Protein AF-0000000084525312 (afdb_homodimer)

Sequence (300 aa):
MSARSLADAAWRRVLDRWLADHADAAPRLILEMTEASAMLLPEITVRFMAEMQPKGVAFALDDFGAGAIALTHMKDFLFDLVKVDRRFGRTLDASADDQVVVAALLSIARQFEMFTVVQGIESVAAADAARDLAADCLQGFHVGVPRLSPMSARSLADAAWRRVLDRWLADHADAAPRLILEMTEASAMLLPEITVRFMAEMQPKGVAFALDDFGAGAIALTHMKDFLFDLVKVDRRFGRTLDASADDQVVVAALLSIARQFEMFTVVQGIESVAAADAARDLAADCLQGFHVGVPRLSP

Organism: NCBI:txid1123501

Secondary structure (DSSP, 8-state):
--HHHHHHHHHHHHHHHHHHH-TTTGGGEEEEEEHHHHHHSHHHHHHHHHHHGGGT-EEEEEEETSS---HHHHTT---SEEEE-HHHHHTTTT-HHHHHHHHHHHHHHHHTT-EEEEEEE-SHHHHHHHHHTT-SEEEEE-TTS-----/--HHHHHHHHHHHHHHHHHHH-TTTGGGEEEEEEHHHHHHSHHHHHHHHHHHGGGT-EEEEEEETSS---HHHHTT---SEEEE-HHHHHTTTT-HHHHHHHHHHHHHHHHTT-EEEEEEE-SHHHHHHHHHTT-SEEEEE-TTS-----

Foldseek 3Di:
DDPVLVVLVVVLVVVVVVLVVPLPVQQVAEAEDELVRCPVCVVSQLVSCVVRVVSNHAYEYECQLVDCNDLVSVLSHDHQAYEHHLVLLQCVQPDPVSLVSLLVSVVSCVVSPHQYEYENHADPSSVVSCVVSPHNYYYHDPPPPPPPPD/DDPVLVVLVVVLVVVVVVCVVPLPVQQVAEAEDELVRCPVCVVSQLVSCVVRVVSNHAYEYECQLVDDDDLVSVLSHDHQAYEHHLVLLQCVQPDPVSLVSLLVSVVSCVVSPHQYEYENHADPSSVVSCVVSPHNYYYHDPPPPPPPPD

InterPro domains:
  IPR001633 EAL domain [PF00563] (2-144)
  IPR001633 EAL domain [PS50883] (1-150)
  IPR001633 EAL domain [SM00052] (3-149)
  IPR001633 EAL domain [cd01948] (1-146)
  IPR035919 EAL domain superfamily [G3DSA:3.20.20.450] (1-149)
  IPR035919 EAL domain superfamily [SSF141868] (2-146)

pLDDT: mean 86.98, std 14.76, range [29.33, 98.06]

Solvent-accessible surface area (backbone atoms only — not comparable to full-atom values): 15457 Å² total; per-residue (Å²): 128,53,73,54,53,51,51,36,50,54,49,49,51,54,47,51,53,51,41,70,74,31,78,76,48,23,72,25,32,34,35,36,36,38,49,67,59,46,58,71,47,45,70,58,48,31,51,49,41,66,63,40,38,83,64,38,34,40,29,33,33,35,44,40,79,73,58,83,73,49,70,81,54,53,73,63,43,73,47,48,26,38,29,34,29,38,77,41,26,61,35,32,61,77,29,69,65,37,41,52,52,51,44,51,52,50,51,54,36,48,77,66,66,24,47,38,33,40,24,36,26,70,44,64,59,20,46,49,48,43,50,74,63,62,47,59,26,40,33,22,48,67,56,65,55,67,73,78,64,129,128,53,73,54,52,52,51,35,51,52,48,50,51,54,47,51,52,52,42,70,76,30,77,77,47,21,71,25,31,35,36,34,36,39,46,67,57,46,59,70,46,44,70,59,48,31,52,49,40,65,64,40,38,84,64,39,34,39,28,33,32,35,44,40,79,73,58,83,73,50,70,82,55,52,72,63,45,72,49,48,26,38,29,34,29,39,78,42,25,61,36,30,61,76,29,71,66,36,41,53,51,50,44,51,53,48,50,54,35,49,76,66,66,24,48,38,31,39,26,35,25,72,44,67,60,20,45,50,47,43,49,74,62,61,45,61,27,39,32,22,50,67,56,62,58,67,73,77,63,130

Nearest PDB structures (foldseek):
  5m1t-assembly1_A  TM=8.262E-01  e=7.958E-10  Pseudomonas aeruginosa PAO1
  5xgb-assembly1_A-2  TM=8.722E-01  e=5.006E-09  Pseudomonas aeruginosa PAO1
  5m3c-assembly1_B  TM=9.254E-01  e=3.348E-08  Pseudomonas aeruginosa
  5xge-assembly1_A  TM=8.331E-01  e=1.335E-08  Pseudomonas aeruginosa PAO1
  5xgd-assembly1_A  TM=8.398E-01  e=1.814E-08  Pseudomonas aeruginosa PAO1

Structure (mmCIF, N/CA/C/O backbone):
data_AF-0000000084525312-model_v1
#
loop_
_entity.id
_entity.type
_entity.pdbx_description
1 polymer 'EAL domain protein'
#
loop_
_atom_site.group_PDB
_atom_site.id
_atom_site.type_symbol
_atom_site.label_atom_id
_atom_site.label_alt_id
_atom_site.label_comp_id
_atom_site.label_asym_id
_atom_site.label_entity_id
_atom_site.label_seq_id
_atom_site.pdbx_PDB_ins_code
_atom_site.Cartn_x
_atom_site.Cartn_y
_atom_site.Cartn_z
_atom_site.occupancy
_atom_site.B_iso_or_equiv
_atom_site.auth_seq_id
_atom_site.auth_comp_id
_atom_site.auth_asym_id
_atom_site.auth_atom_id
_atom_site.pdbx_PDB_model_num
ATOM 1 N N . MET A 1 1 ? -1.799 -25.953 -24.578 1 48.06 1 MET A N 1
ATOM 2 C CA . MET A 1 1 ? -1.401 -25.047 -23.5 1 48.06 1 MET A CA 1
ATOM 3 C C . MET A 1 1 ? -1.028 -23.672 -24.062 1 48.06 1 MET A C 1
ATOM 5 O O . MET A 1 1 ? -0.242 -23.578 -25 1 48.06 1 MET A O 1
ATOM 9 N N . SER A 1 2 ? -1.837 -22.719 -23.656 1 57.09 2 SER A N 1
ATOM 10 C CA . SER A 1 2 ? -1.636 -21.391 -24.234 1 57.09 2 SER A CA 1
ATOM 11 C C . SER A 1 2 ? -0.27 -20.828 -23.844 1 57.09 2 SER A C 1
ATOM 13 O O . SER A 1 2 ? 0.352 -21.281 -22.891 1 57.09 2 SER A O 1
ATOM 15 N N . ALA A 1 3 ? 0.292 -20.156 -24.766 1 59.69 3 ALA A N 1
ATOM 16 C CA . ALA A 1 3 ? 1.552 -19.469 -24.516 1 59.69 3 ALA A CA 1
ATOM 17 C C . ALA A 1 3 ? 1.551 -18.812 -23.125 1 59.69 3 ALA A C 1
ATOM 19 O O . ALA A 1 3 ? 2.574 -18.797 -22.438 1 59.69 3 ALA A O 1
ATOM 20 N N . ARG A 1 4 ? 0.456 -18.453 -22.672 1 65.25 4 ARG A N 1
ATOM 21 C CA . ARG A 1 4 ? 0.297 -17.828 -21.359 1 65.25 4 ARG A CA 1
ATOM 22 C C . ARG A 1 4 ? 0.429 -18.844 -20.25 1 65.25 4 ARG A C 1
ATOM 24 O O . ARG A 1 4 ? 1.055 -18.578 -19.219 1 65.25 4 ARG A O 1
ATOM 31 N N . SER A 1 5 ? -0.092 -19.969 -20.562 1 64.44 5 SER A N 1
ATOM 32 C CA . SER A 1 5 ? 0.003 -21.047 -19.578 1 64.44 5 SER A CA 1
ATOM 33 C C . SER A 1 5 ? 1.448 -21.5 -19.391 1 64.44 5 SER A C 1
ATOM 35 O O . SER A 1 5 ? 1.882 -21.75 -18.266 1 64.44 5 SER A O 1
ATOM 37 N N . LEU A 1 6 ? 2.092 -21.484 -20.484 1 64.5 6 LEU A N 1
ATOM 38 C CA . LEU A 1 6 ? 3.492 -21.891 -20.422 1 64.5 6 LEU A CA 1
ATOM 39 C C . LEU A 1 6 ? 4.328 -20.844 -19.688 1 64.5 6 LEU A C 1
ATOM 41 O O . LEU A 1 6 ? 5.203 -21.188 -18.891 1 64.5 6 LEU A O 1
ATOM 45 N N . ALA A 1 7 ? 4.047 -19.672 -20 1 66.44 7 ALA A N 1
ATOM 46 C CA . ALA A 1 7 ? 4.766 -18.578 -19.344 1 66.44 7 ALA A CA 1
ATOM 47 C C . ALA A 1 7 ? 4.492 -18.562 -17.844 1 66.44 7 ALA A C 1
ATOM 49 O O . ALA A 1 7 ? 5.406 -18.344 -17.047 1 66.44 7 ALA A O 1
ATOM 50 N N . ASP A 1 8 ? 3.414 -18.938 -17.625 1 72.94 8 ASP A N 1
ATOM 51 C CA . ASP A 1 8 ? 3.023 -19 -16.219 1 72.94 8 ASP A CA 1
ATOM 52 C C . ASP A 1 8 ? 3.756 -20.125 -15.5 1 72.94 8 ASP A C 1
ATOM 54 O O . ASP A 1 8 ? 4.27 -19.938 -14.398 1 72.94 8 ASP A O 1
ATOM 58 N N . ALA A 1 9 ? 3.795 -21.203 -16.219 1 78.19 9 ALA A N 1
ATOM 59 C CA . ALA A 1 9 ? 4.461 -22.344 -15.602 1 78.19 9 ALA A CA 1
ATOM 60 C C . ALA A 1 9 ? 5.945 -22.062 -15.375 1 78.19 9 ALA A C 1
ATOM 62 O O . ALA A 1 9 ? 6.496 -22.422 -14.328 1 78.19 9 ALA A O 1
ATOM 63 N N . ALA A 1 10 ? 6.508 -21.5 -16.312 1 79.94 10 ALA A N 1
ATOM 64 C CA . ALA A 1 10 ? 7.926 -21.172 -16.188 1 79.94 10 ALA A CA 1
ATOM 65 C C . ALA A 1 10 ? 8.164 -20.156 -15.055 1 79.94 10 ALA A C 1
ATOM 67 O O . ALA A 1 10 ? 9.094 -20.328 -14.258 1 79.94 10 ALA A O 1
ATOM 68 N N . TRP A 1 11 ? 7.305 -19.266 -14.945 1 79 11 TRP A N 1
ATOM 69 C CA . TRP A 1 11 ? 7.406 -18.25 -13.906 1 79 11 TRP A CA 1
ATOM 70 C C . TRP A 1 11 ? 7.227 -18.875 -12.523 1 79 11 TRP A C 1
ATOM 72 O O . TRP A 1 11 ? 7.988 -18.578 -11.602 1 79 11 TRP A O 1
ATOM 82 N N . ARG A 1 12 ? 6.359 -19.703 -12.469 1 85.56 12 ARG A N 1
ATOM 83 C CA . ARG A 1 12 ? 6.074 -20.359 -11.188 1 85.56 12 ARG A CA 1
ATOM 84 C C . ARG A 1 12 ? 7.262 -21.188 -10.719 1 85.56 12 ARG A C 1
ATOM 86 O O . ARG A 1 12 ? 7.609 -21.172 -9.539 1 85.56 12 ARG A O 1
ATOM 93 N N . ARG A 1 13 ? 7.855 -21.781 -11.664 1 87.69 13 ARG A N 1
ATOM 94 C CA . ARG A 1 13 ? 9 -22.625 -11.328 1 87.69 13 ARG A CA 1
ATOM 95 C C . ARG A 1 13 ? 10.172 -21.766 -10.844 1 87.69 13 ARG A C 1
ATOM 97 O O . ARG A 1 13 ? 10.812 -22.094 -9.844 1 87.69 13 ARG A O 1
ATOM 104 N N . VAL A 1 14 ? 10.375 -20.797 -11.539 1 88.12 14 VAL A N 1
ATOM 105 C CA . VAL A 1 14 ? 11.484 -19.922 -11.195 1 88.12 14 VAL A CA 1
ATOM 106 C C . VAL A 1 14 ? 11.242 -19.281 -9.828 1 88.12 14 VAL A C 1
ATOM 108 O O . VAL A 1 14 ? 12.141 -19.234 -8.984 1 88.12 14 VAL A O 1
ATOM 111 N N . LEU A 1 15 ? 10.062 -18.844 -9.594 1 90.44 15 LEU A N 1
ATOM 112 C CA . LEU A 1 15 ? 9.711 -18.219 -8.32 1 90.44 15 LEU A CA 1
ATOM 113 C C . LEU A 1 15 ? 9.797 -19.234 -7.184 1 90.44 15 LEU A C 1
ATOM 115 O O . LEU A 1 15 ? 10.352 -18.922 -6.121 1 90.44 15 LEU A O 1
ATOM 119 N N . ASP A 1 16 ? 9.328 -20.359 -7.457 1 91.31 16 ASP A N 1
ATOM 120 C CA . ASP A 1 16 ? 9.344 -21.422 -6.453 1 91.31 16 ASP A CA 1
ATOM 121 C C . ASP A 1 16 ? 10.773 -21.719 -5.996 1 91.31 16 ASP A C 1
ATOM 123 O O . ASP A 1 16 ? 11.039 -21.812 -4.797 1 91.31 16 ASP A O 1
ATOM 127 N N . ARG A 1 17 ? 11.633 -21.812 -6.91 1 92.81 17 ARG A N 1
ATOM 128 C CA . ARG A 1 17 ? 13.031 -22.109 -6.594 1 92.81 17 ARG A CA 1
ATOM 129 C C . ARG A 1 17 ? 13.656 -20.953 -5.809 1 92.81 17 ARG A C 1
ATOM 131 O O . ARG A 1 17 ? 14.383 -21.188 -4.84 1 92.81 17 ARG A O 1
ATOM 138 N N . TRP A 1 18 ? 13.352 -19.797 -6.254 1 93 18 TRP A N 1
ATOM 139 C CA . TRP A 1 18 ? 13.906 -18.625 -5.582 1 93 18 TRP A CA 1
ATOM 140 C C . TRP A 1 18 ? 13.422 -18.562 -4.133 1 93 18 TRP A C 1
ATOM 142 O O . TRP A 1 18 ? 14.219 -18.297 -3.225 1 93 18 TRP A O 1
ATOM 152 N N . LEU A 1 19 ? 12.219 -18.844 -3.887 1 94.44 19 LEU A N 1
ATOM 153 C CA . LEU A 1 19 ? 11.656 -18.828 -2.541 1 94.44 19 LEU A CA 1
ATOM 154 C C . LEU A 1 19 ? 12.258 -19.922 -1.678 1 94.44 19 LEU A C 1
ATOM 156 O O . LEU A 1 19 ? 12.469 -19.734 -0.477 1 94.44 19 LEU A O 1
ATOM 160 N N . ALA A 1 20 ? 12.562 -21 -2.283 1 94 20 ALA A N 1
ATOM 161 C CA . ALA A 1 20 ? 13.18 -22.109 -1.564 1 94 20 ALA A CA 1
ATOM 162 C C . ALA A 1 20 ? 14.602 -21.766 -1.139 1 94 20 ALA A C 1
ATOM 164 O O . ALA A 1 20 ? 15.047 -22.156 -0.06 1 94 20 ALA A O 1
ATOM 165 N N . ASP A 1 21 ? 15.211 -21 -1.967 1 94.06 21 ASP A N 1
ATOM 166 C CA . ASP A 1 21 ? 16.609 -20.656 -1.729 1 94.06 21 ASP A CA 1
ATOM 167 C C . ASP A 1 21 ? 16.734 -19.484 -0.756 1 94.06 21 ASP A C 1
ATOM 169 O O . ASP A 1 21 ? 17.797 -19.234 -0.203 1 94.06 21 ASP A O 1
ATOM 173 N N . HIS A 1 22 ? 15.648 -18.734 -0.597 1 93.44 22 HIS A N 1
ATOM 174 C CA . HIS A 1 22 ? 15.648 -17.547 0.251 1 93.44 22 HIS A CA 1
ATOM 175 C C . HIS A 1 22 ? 14.438 -17.531 1.177 1 93.44 22 HIS A C 1
ATOM 177 O O . HIS A 1 22 ? 13.422 -16.922 0.86 1 93.44 22 HIS A O 1
ATOM 183 N N . ALA A 1 23 ? 14.602 -18 2.312 1 87.69 23 ALA A N 1
ATOM 184 C CA . ALA A 1 23 ? 13.492 -18.203 3.242 1 87.69 23 ALA A CA 1
ATOM 185 C C . ALA A 1 23 ? 12.938 -16.859 3.723 1 87.69 23 ALA A C 1
ATOM 187 O O . ALA A 1 23 ? 11.781 -16.781 4.133 1 87.69 23 ALA A O 1
ATOM 188 N N . ASP A 1 24 ? 13.781 -15.875 3.645 1 92.62 24 ASP A N 1
ATOM 189 C CA . ASP A 1 24 ? 13.367 -14.57 4.145 1 92.62 24 ASP A CA 1
ATOM 190 C C . ASP A 1 24 ? 12.664 -13.766 3.057 1 92.62 24 ASP A C 1
ATOM 192 O O . ASP A 1 24 ? 12.172 -12.664 3.312 1 92.62 24 ASP A O 1
ATOM 196 N N . ALA A 1 25 ? 12.539 -14.312 1.888 1 92.88 25 ALA A N 1
ATOM 197 C CA . ALA A 1 25 ? 12.055 -13.555 0.735 1 92.88 25 ALA A CA 1
ATOM 198 C C . ALA A 1 25 ? 10.531 -13.523 0.696 1 92.88 25 ALA A C 1
ATOM 200 O O . ALA A 1 25 ? 9.938 -12.461 0.51 1 92.88 25 ALA A O 1
ATOM 201 N N . ALA A 1 26 ? 9.891 -14.648 0.998 1 93.94 26 ALA A N 1
ATOM 202 C CA . ALA A 1 26 ? 8.461 -14.812 0.756 1 93.94 26 ALA A CA 1
ATOM 203 C C . ALA A 1 26 ? 7.648 -13.859 1.629 1 93.94 26 ALA A C 1
ATOM 205 O O . ALA A 1 26 ? 6.781 -13.141 1.131 1 93.94 26 ALA A O 1
ATOM 206 N N . PRO A 1 27 ? 8.023 -13.695 2.867 1 94.81 27 PRO A N 1
ATOM 207 C CA . PRO A 1 27 ? 7.215 -12.812 3.713 1 94.81 27 PRO A CA 1
ATOM 208 C C . PRO A 1 27 ? 7.348 -11.344 3.33 1 94.81 27 PRO A C 1
ATOM 210 O O . PRO A 1 27 ? 6.559 -10.508 3.781 1 94.81 27 PRO A O 1
ATOM 213 N N . ARG A 1 28 ? 8.312 -11.016 2.477 1 95.81 28 ARG A N 1
ATOM 214 C CA . ARG A 1 28 ? 8.539 -9.633 2.07 1 95.81 28 ARG A CA 1
ATOM 215 C C . ARG A 1 28 ? 7.867 -9.336 0.736 1 95.81 28 ARG A C 1
ATOM 217 O O . ARG A 1 28 ? 7.801 -8.18 0.312 1 95.81 28 ARG A O 1
ATOM 224 N N . LEU A 1 29 ? 7.383 -10.367 0.104 1 95.88 29 LEU A N 1
ATOM 225 C CA . LEU A 1 29 ? 6.898 -10.227 -1.266 1 95.88 29 LEU A CA 1
ATOM 226 C C . LEU A 1 29 ? 5.379 -10.125 -1.297 1 95.88 29 LEU A C 1
ATOM 228 O O . LEU A 1 29 ? 4.68 -11.008 -0.797 1 95.88 29 LEU A O 1
ATOM 232 N N . ILE A 1 30 ? 4.918 -9.078 -1.84 1 96.5 30 ILE A N 1
ATOM 233 C CA . ILE A 1 30 ? 3.494 -8.898 -2.109 1 96.5 30 ILE A CA 1
ATOM 234 C C . ILE A 1 30 ? 3.264 -8.805 -3.617 1 96.5 30 ILE A C 1
ATOM 236 O O . ILE A 1 30 ? 3.865 -7.969 -4.293 1 96.5 30 ILE A O 1
ATOM 240 N N . LEU A 1 31 ? 2.406 -9.664 -4.117 1 94.94 31 LEU A N 1
ATOM 241 C CA . LEU A 1 31 ? 2.01 -9.617 -5.52 1 94.94 31 LEU A CA 1
ATOM 242 C C . LEU A 1 31 ? 0.613 -9.023 -5.672 1 94.94 31 LEU A C 1
ATOM 244 O O . LEU A 1 31 ? -0.336 -9.492 -5.039 1 94.94 31 LEU A O 1
ATOM 248 N N . GLU A 1 32 ? 0.555 -7.996 -6.469 1 93.88 32 GLU A N 1
ATOM 249 C CA . GLU A 1 32 ? -0.709 -7.297 -6.676 1 93.88 32 GLU A CA 1
ATOM 250 C C . GLU A 1 32 ? -1.319 -7.648 -8.031 1 93.88 32 GLU A C 1
ATOM 252 O O . GLU A 1 32 ? -0.597 -7.867 -9.008 1 93.88 32 GLU A O 1
ATOM 257 N N . MET A 1 33 ? -2.662 -7.637 -7.984 1 90.69 33 MET A N 1
ATOM 258 C CA . MET A 1 33 ? -3.428 -7.859 -9.211 1 90.69 33 MET A CA 1
ATOM 259 C C . MET A 1 33 ? -4.672 -6.98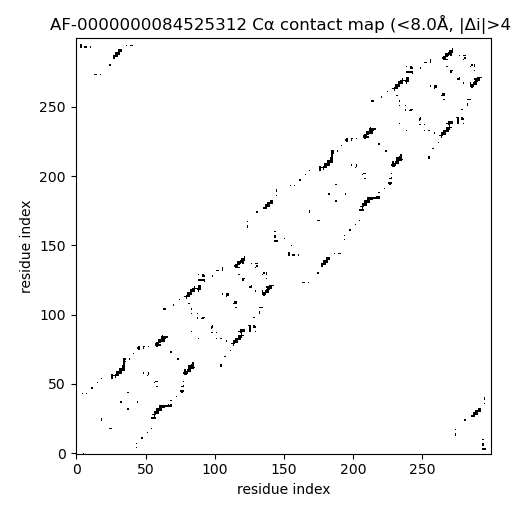 -9.242 1 90.69 33 MET A C 1
ATOM 261 O O . MET A 1 33 ? -5.262 -6.695 -8.195 1 90.69 33 MET A O 1
ATOM 265 N N . THR A 1 34 ? -4.992 -6.609 -10.469 1 88.5 34 THR A N 1
ATOM 266 C CA . THR A 1 34 ? -6.289 -5.957 -10.617 1 88.5 34 THR A CA 1
ATOM 267 C C . THR A 1 34 ? -7.391 -6.988 -10.844 1 88.5 34 THR A C 1
ATOM 269 O O . THR A 1 34 ? -7.109 -8.148 -11.133 1 88.5 34 THR A O 1
ATOM 272 N N . GLU A 1 35 ? -8.539 -6.5 -10.727 1 86.44 35 GLU A N 1
ATOM 273 C CA . GLU A 1 35 ? -9.664 -7.383 -11.016 1 86.44 35 GLU A CA 1
ATOM 274 C C . GLU A 1 35 ? -9.586 -7.918 -12.445 1 86.44 35 GLU A C 1
ATOM 276 O O . GLU A 1 35 ? -9.805 -9.109 -12.68 1 86.44 35 GLU A O 1
ATOM 281 N N . ALA A 1 36 ? -9.18 -7.074 -13.273 1 83.75 36 ALA A N 1
ATOM 282 C CA . ALA A 1 36 ? -9.109 -7.449 -14.68 1 83.75 36 ALA A CA 1
ATOM 283 C C . ALA A 1 36 ? -8.055 -8.531 -14.906 1 83.75 36 ALA A C 1
ATOM 285 O O . ALA A 1 36 ? -8.312 -9.516 -15.602 1 83.75 36 ALA A O 1
ATOM 286 N N . SER A 1 37 ? -6.949 -8.406 -14.312 1 84.81 37 SER A N 1
ATOM 287 C CA . SER A 1 37 ? -5.871 -9.367 -14.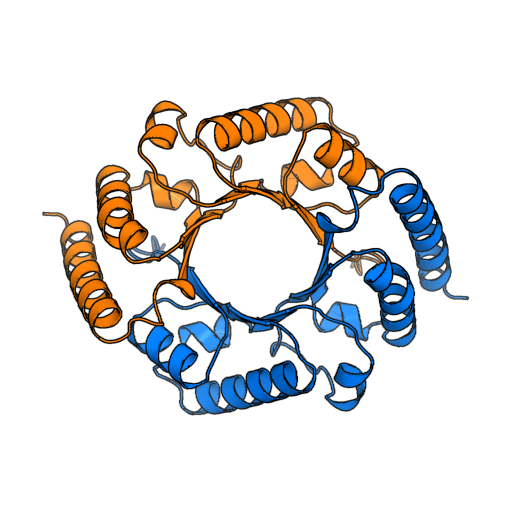516 1 84.81 37 SER A CA 1
ATOM 288 C C . SER A 1 37 ? -6.176 -10.695 -13.836 1 84.81 37 SER A C 1
ATOM 290 O O . SER A 1 37 ? -5.867 -11.766 -14.367 1 84.81 37 SER A O 1
ATOM 292 N N . ALA A 1 38 ? -6.785 -10.609 -12.68 1 85.88 38 ALA A N 1
ATOM 293 C CA . ALA A 1 38 ? -7.133 -11.828 -11.945 1 85.88 38 ALA A CA 1
ATOM 294 C C . ALA A 1 38 ? -8.156 -12.656 -12.719 1 85.88 38 ALA A C 1
ATOM 296 O O . ALA A 1 38 ? -8.125 -13.891 -12.672 1 85.88 38 ALA A O 1
ATOM 297 N N . MET A 1 39 ? -8.93 -11.969 -13.477 1 84.38 39 MET A N 1
ATOM 298 C CA . MET A 1 39 ? -10.055 -12.625 -14.133 1 84.38 39 MET A CA 1
ATOM 299 C C . MET A 1 39 ? -9.664 -13.102 -15.523 1 84.38 39 MET A C 1
ATOM 301 O O . MET A 1 39 ? -10.398 -13.859 -16.156 1 84.38 39 MET A O 1
ATOM 305 N N . LEU A 1 40 ? -8.57 -12.695 -16.031 1 81.38 40 LEU A N 1
ATOM 306 C CA . LEU A 1 40 ? -8.141 -13.117 -17.359 1 81.38 40 LEU A CA 1
ATOM 307 C C . LEU A 1 40 ? -7.957 -14.625 -17.422 1 81.38 40 LEU A C 1
ATOM 309 O O . LEU A 1 40 ? -8.43 -15.273 -18.359 1 81.38 40 LEU A O 1
ATOM 313 N N . LEU A 1 41 ? -7.301 -15.172 -16.469 1 80.94 41 LEU A N 1
ATOM 314 C CA . LEU A 1 41 ? -7.121 -16.609 -16.328 1 80.94 41 LEU A CA 1
ATOM 315 C C . LEU A 1 41 ? -7.301 -17.031 -14.875 1 80.94 41 LEU A C 1
ATOM 317 O O . LEU A 1 41 ? -6.336 -17.406 -14.203 1 80.94 41 LEU A O 1
ATOM 321 N N . PRO A 1 42 ? -8.531 -17.062 -14.484 1 84.62 42 PRO A N 1
ATOM 322 C CA . PRO A 1 42 ? -8.812 -17.219 -13.055 1 84.62 42 PRO A CA 1
ATOM 323 C C . PRO A 1 42 ? -8.297 -18.547 -12.492 1 84.62 42 PRO A C 1
ATOM 325 O O . PRO A 1 42 ? -7.789 -18.578 -11.367 1 84.62 42 PRO A O 1
ATOM 328 N N . GLU A 1 43 ? -8.359 -19.594 -13.289 1 85.12 43 GLU A N 1
ATOM 329 C CA . GLU A 1 43 ? -7.926 -20.891 -12.789 1 85.12 43 GLU A CA 1
ATOM 330 C C . GLU A 1 43 ? -6.418 -20.922 -12.57 1 85.12 43 GLU A C 1
ATOM 332 O O . GLU A 1 43 ? -5.938 -21.484 -11.578 1 85.12 43 GLU A O 1
ATOM 337 N N . ILE A 1 44 ? -5.781 -20.328 -13.438 1 85.12 44 ILE A N 1
ATOM 338 C CA . ILE A 1 44 ? -4.328 -20.281 -13.352 1 85.12 44 ILE A CA 1
ATOM 339 C C . ILE A 1 44 ? -3.908 -19.391 -12.18 1 85.12 44 ILE A C 1
ATOM 341 O O . ILE A 1 44 ? -2.984 -19.734 -11.438 1 85.12 44 ILE A O 1
ATOM 345 N N . THR A 1 45 ? -4.582 -18.312 -12.055 1 87.69 45 THR A N 1
ATOM 346 C CA . THR A 1 45 ? -4.289 -17.391 -10.969 1 87.69 45 THR A CA 1
ATOM 347 C C . THR A 1 45 ? -4.516 -18.047 -9.617 1 87.69 45 THR A C 1
ATOM 349 O O . THR A 1 45 ? -3.674 -17.953 -8.719 1 87.69 45 THR A O 1
ATOM 352 N N . VAL A 1 46 ? -5.562 -18.766 -9.469 1 90 46 VAL A N 1
ATOM 353 C CA . VAL A 1 46 ? -5.895 -19.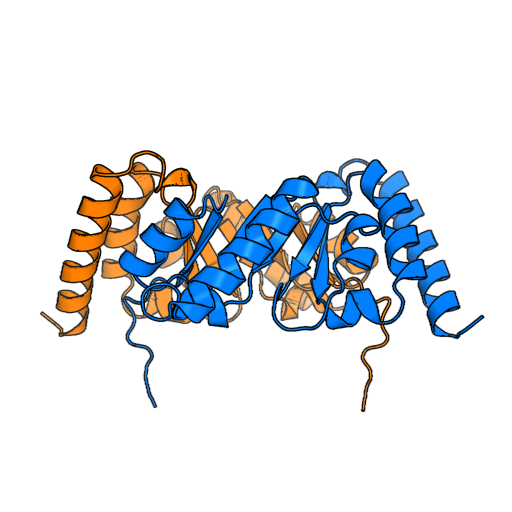438 -8.219 1 90 46 VAL A CA 1
ATOM 354 C C . VAL A 1 46 ? -4.84 -20.5 -7.902 1 90 46 VAL A C 1
ATOM 356 O O . VAL A 1 46 ? -4.395 -20.625 -6.758 1 90 46 VAL A O 1
ATOM 359 N N . ARG A 1 47 ? -4.465 -21.219 -8.898 1 88.75 47 ARG A N 1
ATOM 360 C CA . ARG A 1 47 ? -3.438 -22.234 -8.703 1 88.75 47 ARG A CA 1
ATOM 361 C C . ARG A 1 47 ? -2.121 -21.609 -8.258 1 88.75 47 ARG A C 1
ATOM 363 O O . ARG A 1 47 ? -1.46 -22.109 -7.352 1 88.75 47 ARG A O 1
ATOM 370 N N . PHE A 1 48 ? -1.839 -20.609 -8.906 1 90 48 PHE A N 1
ATOM 371 C CA . PHE A 1 48 ? -0.625 -19.875 -8.562 1 90 48 PHE A CA 1
ATOM 372 C C . PHE A 1 48 ? -0.661 -19.406 -7.109 1 90 48 PHE A C 1
ATOM 374 O O . PHE A 1 48 ? 0.289 -19.641 -6.359 1 90 48 PHE A O 1
ATOM 381 N N . MET A 1 49 ? -1.689 -18.844 -6.723 1 92.75 49 MET A N 1
ATOM 382 C CA . MET A 1 49 ? -1.846 -18.359 -5.355 1 92.75 49 MET A CA 1
ATOM 383 C C . MET A 1 49 ? -1.773 -19.5 -4.355 1 92.75 49 MET A C 1
ATOM 385 O O . MET A 1 49 ? -1.117 -19.391 -3.318 1 92.75 49 MET A O 1
ATOM 389 N N . ALA A 1 50 ? -2.393 -20.578 -4.672 1 92.75 50 ALA A N 1
ATOM 390 C CA . ALA A 1 50 ? -2.422 -21.734 -3.791 1 92.75 50 ALA A CA 1
ATOM 391 C C . ALA A 1 50 ? -1.019 -22.297 -3.576 1 92.75 50 ALA A C 1
ATOM 393 O O . ALA A 1 50 ? -0.708 -22.812 -2.5 1 92.75 50 ALA A O 1
ATOM 394 N N . GLU A 1 51 ? -0.263 -22.125 -4.562 1 91.5 51 GLU A N 1
ATOM 395 C CA . GLU A 1 51 ? 1.106 -22.625 -4.496 1 91.5 51 GLU A CA 1
ATOM 396 C C . GLU A 1 51 ? 2.002 -21.672 -3.703 1 91.5 51 GLU A C 1
ATOM 398 O O . GLU A 1 51 ? 2.867 -22.125 -2.943 1 91.5 51 GLU A O 1
ATOM 403 N N . MET A 1 52 ? 1.833 -20.453 -3.85 1 92.62 52 MET A N 1
ATOM 404 C CA . MET A 1 52 ? 2.795 -19.469 -3.354 1 92.62 52 MET A CA 1
ATOM 405 C C . MET A 1 52 ? 2.398 -18.969 -1.967 1 92.62 52 MET A C 1
ATOM 407 O O . MET A 1 52 ? 3.262 -18.641 -1.151 1 92.62 52 MET A O 1
ATOM 411 N N . GLN A 1 53 ? 1.144 -18.906 -1.656 1 93.44 53 GLN A N 1
ATOM 412 C CA . GLN A 1 53 ? 0.665 -18.312 -0.411 1 93.44 53 GLN A CA 1
ATOM 413 C C . GLN A 1 53 ? 1.191 -19.078 0.8 1 93.44 53 GLN A C 1
ATOM 415 O O . GLN A 1 53 ? 1.657 -18.469 1.768 1 93.44 53 GLN A O 1
ATOM 420 N N . PRO A 1 54 ? 1.204 -20.422 0.76 1 93.88 54 PRO A N 1
ATOM 421 C CA . PRO A 1 54 ? 1.729 -21.156 1.917 1 93.88 54 PRO A CA 1
ATOM 422 C C . PRO A 1 54 ? 3.221 -20.906 2.141 1 93.88 54 PRO A C 1
ATOM 424 O O . PRO A 1 54 ? 3.738 -21.188 3.225 1 93.88 54 PRO A O 1
ATOM 427 N N . LYS A 1 55 ? 3.836 -20.438 1.111 1 94.38 55 LYS A N 1
ATOM 428 C CA . LYS A 1 55 ? 5.266 -20.156 1.229 1 94.38 55 LYS A CA 1
ATOM 429 C C . LYS A 1 55 ? 5.504 -18.781 1.873 1 94.38 55 LYS A C 1
ATOM 431 O O . LYS A 1 55 ? 6.645 -18.438 2.176 1 94.38 55 LYS A O 1
ATOM 436 N N . GLY A 1 56 ? 4.461 -18.016 2.025 1 95.25 56 GLY A N 1
ATOM 437 C CA . GLY A 1 56 ? 4.574 -16.75 2.729 1 95.25 56 GLY A CA 1
ATOM 438 C C . GLY A 1 56 ? 4.336 -15.547 1.836 1 95.25 56 GLY A C 1
ATOM 439 O O . GLY A 1 56 ? 4.363 -14.406 2.303 1 95.25 56 GLY A O 1
ATOM 440 N N . VAL A 1 57 ? 4.094 -15.773 0.527 1 95.19 57 VAL A N 1
ATOM 441 C CA . VAL A 1 57 ? 3.824 -14.68 -0.406 1 95.19 57 VAL A CA 1
ATOM 442 C C . VAL A 1 57 ? 2.426 -14.125 -0.157 1 95.19 57 VAL A C 1
ATOM 444 O O . VAL A 1 57 ? 1.474 -14.883 0.044 1 95.19 57 VAL A O 1
ATOM 447 N N . ALA A 1 58 ? 2.357 -12.836 -0.119 1 96.75 58 ALA A N 1
ATOM 448 C CA . ALA A 1 58 ? 1.052 -12.203 0.042 1 96.75 58 ALA A CA 1
ATOM 449 C C . ALA A 1 58 ? 0.498 -11.734 -1.302 1 96.75 58 ALA A C 1
ATOM 451 O O . ALA A 1 58 ? 1.258 -11.344 -2.189 1 96.75 58 ALA A O 1
ATOM 452 N N . PHE A 1 59 ? -0.829 -11.75 -1.368 1 95.75 59 PHE A N 1
ATOM 453 C CA . PHE A 1 59 ? -1.51 -11.32 -2.586 1 95.75 59 PHE A CA 1
ATOM 454 C C . PHE A 1 59 ? -2.492 -10.195 -2.289 1 95.75 59 PHE A C 1
ATOM 456 O O . PHE A 1 59 ? -3.27 -10.281 -1.334 1 95.75 59 PHE A O 1
ATOM 463 N N . ALA A 1 60 ? -2.414 -9.18 -3.105 1 96.06 60 ALA A N 1
ATOM 464 C CA . ALA A 1 60 ? -3.301 -8.023 -2.945 1 96.06 60 ALA A CA 1
ATOM 465 C C . ALA A 1 60 ? -4.129 -7.793 -4.203 1 96.06 60 ALA A C 1
ATOM 467 O O . ALA A 1 60 ? -3.607 -7.855 -5.32 1 96.06 60 ALA A O 1
ATOM 468 N N . LEU A 1 61 ? -5.414 -7.574 -3.994 1 93.62 61 LEU A N 1
ATOM 469 C CA . LEU A 1 61 ? -6.293 -7.168 -5.086 1 93.62 61 LEU A CA 1
ATOM 470 C C . LEU A 1 61 ? -6.434 -5.648 -5.133 1 93.62 61 LEU A C 1
ATOM 472 O O . LEU A 1 61 ? -6.98 -5.043 -4.211 1 93.62 61 LEU A O 1
ATOM 476 N N . ASP A 1 62 ? -5.992 -5.121 -6.219 1 91.56 62 ASP A N 1
ATOM 477 C CA . ASP A 1 62 ? -6.062 -3.676 -6.414 1 91.56 62 ASP A CA 1
ATOM 478 C C . ASP A 1 62 ? -7.309 -3.287 -7.203 1 91.56 62 ASP A C 1
ATOM 480 O O . ASP A 1 62 ? -7.902 -4.125 -7.887 1 91.56 62 ASP A O 1
ATOM 484 N N . ASP A 1 63 ? -7.75 -2.035 -7.047 1 91.75 63 ASP A N 1
ATOM 485 C CA . ASP A 1 63 ? -8.93 -1.498 -7.727 1 91.75 63 ASP A CA 1
ATOM 486 C C . ASP A 1 63 ? -10.148 -2.383 -7.492 1 91.75 63 ASP A C 1
ATOM 488 O O . ASP A 1 63 ? -10.938 -2.621 -8.406 1 91.75 63 ASP A O 1
ATOM 492 N N . PHE A 1 64 ? -10.266 -2.891 -6.312 1 93.69 64 PHE A N 1
ATOM 493 C CA . PHE A 1 64 ? -11.414 -3.721 -5.965 1 93.69 64 PHE A CA 1
ATOM 494 C C . PHE A 1 64 ? -12.711 -2.936 -6.098 1 93.69 64 PHE A C 1
ATOM 496 O O . PHE A 1 64 ? -12.867 -1.875 -5.488 1 93.69 64 PHE A O 1
ATOM 503 N N . GLY A 1 65 ? -13.531 -3.309 -6.926 1 92.06 65 GLY A N 1
ATOM 504 C CA . GLY A 1 65 ? -14.789 -2.643 -7.211 1 92.06 65 GLY A CA 1
ATOM 505 C C . GLY A 1 65 ? -14.828 -2 -8.586 1 92.06 65 GLY A C 1
ATOM 506 O O . GLY A 1 65 ? -15.883 -1.553 -9.039 1 92.06 65 GLY A O 1
ATOM 507 N N . ALA A 1 66 ? -13.734 -1.929 -9.273 1 88.38 66 ALA A N 1
ATOM 508 C CA . ALA A 1 66 ? -13.664 -1.255 -10.57 1 88.38 66 ALA A CA 1
ATOM 509 C C . ALA A 1 66 ? -14.188 -2.154 -11.688 1 88.38 66 ALA A C 1
ATOM 511 O O . ALA A 1 66 ? -14.453 -1.688 -12.797 1 88.38 66 ALA A O 1
ATOM 512 N N . GLY A 1 67 ? -14.203 -3.355 -11.438 1 82.12 67 GLY A N 1
ATOM 513 C CA . GLY A 1 67 ? -14.633 -4.309 -12.453 1 82.12 67 GLY A CA 1
ATOM 514 C C . GLY A 1 67 ? -15.727 -5.238 -11.969 1 82.12 67 GLY A C 1
ATOM 515 O O . GLY A 1 67 ? -16.562 -4.852 -11.148 1 82.12 67 GLY A O 1
ATOM 516 N N . ALA A 1 68 ? -15.773 -6.379 -12.719 1 73.69 68 ALA A N 1
ATOM 517 C CA . ALA A 1 68 ? -16.875 -7.312 -12.477 1 73.69 68 ALA A CA 1
ATOM 518 C C . ALA A 1 68 ? -16.344 -8.625 -11.891 1 73.69 68 ALA A C 1
ATOM 520 O O . ALA A 1 68 ? -16.547 -9.695 -12.477 1 73.69 68 ALA A O 1
ATOM 521 N N . ILE A 1 69 ? -15.641 -8.406 -10.797 1 68.56 69 ILE A N 1
ATOM 522 C CA . ILE A 1 69 ? -15.234 -9.672 -10.203 1 68.56 69 ILE A CA 1
ATOM 523 C C . ILE A 1 69 ? -16.438 -10.359 -9.562 1 68.56 69 ILE A C 1
ATOM 525 O O . ILE A 1 69 ? -17.172 -9.734 -8.797 1 68.56 69 ILE A O 1
ATOM 529 N N . ALA A 1 70 ? -16.734 -11.531 -10.117 1 65.75 70 ALA A N 1
ATOM 530 C CA . ALA A 1 70 ? -17.875 -12.281 -9.594 1 65.75 70 ALA A CA 1
ATOM 531 C C . ALA A 1 70 ? -17.578 -12.852 -8.211 1 65.75 70 ALA A C 1
ATOM 533 O O . ALA A 1 70 ? -16.438 -13.242 -7.926 1 65.75 70 ALA A O 1
ATOM 534 N N . LEU A 1 71 ? -18.547 -12.688 -7.34 1 69.62 71 LEU A N 1
ATOM 535 C CA . LEU A 1 71 ? -18.469 -13.242 -5.992 1 69.62 71 LEU A CA 1
ATOM 536 C C . LEU A 1 71 ? -18.047 -14.711 -6.031 1 69.62 71 LEU A C 1
ATOM 538 O O . LEU A 1 71 ? -17.281 -15.164 -5.18 1 69.62 71 LEU A O 1
ATOM 542 N N . THR A 1 72 ? -18.594 -15.398 -7.043 1 71.31 72 THR A N 1
ATOM 543 C CA . THR A 1 72 ? -18.344 -16.828 -7.145 1 71.31 72 THR A CA 1
ATOM 544 C C . THR A 1 72 ? -16.844 -17.109 -7.355 1 71.31 72 THR A C 1
ATOM 546 O O . THR A 1 72 ? -16.312 -18.094 -6.844 1 71.31 72 THR A O 1
ATOM 549 N N . HIS A 1 73 ? -16.219 -16.188 -7.941 1 77.5 73 HIS A N 1
ATOM 550 C CA . HIS A 1 73 ? -14.805 -16.375 -8.203 1 77.5 73 HIS A CA 1
ATOM 551 C C . HIS A 1 73 ? -13.961 -15.867 -7.043 1 77.5 73 HIS A C 1
ATOM 553 O O . HIS A 1 73 ? -12.844 -16.344 -6.816 1 77.5 73 HIS A O 1
ATOM 559 N N . MET A 1 74 ? -14.516 -14.977 -6.289 1 80.56 74 MET A N 1
ATOM 560 C CA . MET A 1 74 ? -13.766 -14.375 -5.195 1 80.56 74 MET A CA 1
ATOM 561 C C . MET A 1 74 ? -13.406 -15.422 -4.141 1 80.56 74 MET A C 1
ATOM 563 O O . MET A 1 74 ? -12.32 -15.383 -3.562 1 80.56 74 MET A O 1
ATOM 567 N N . LYS A 1 75 ? -14.25 -16.453 -4.023 1 83.44 75 LYS A N 1
ATOM 568 C CA . LYS A 1 75 ? -14.055 -17.469 -3 1 83.44 75 LYS A CA 1
ATOM 569 C C . LYS A 1 75 ? -12.852 -18.344 -3.322 1 83.44 75 LYS A C 1
ATOM 571 O O . LYS A 1 75 ? -12.25 -18.938 -2.426 1 83.44 75 LYS A O 1
ATOM 576 N N . ASP A 1 76 ? -12.586 -18.422 -4.574 1 89.06 76 ASP A N 1
ATOM 577 C CA . ASP A 1 76 ? -11.5 -19.297 -5.004 1 89.06 76 ASP A CA 1
ATOM 578 C C . ASP A 1 76 ? -10.156 -18.578 -4.906 1 89.06 76 ASP A C 1
ATOM 580 O O . ASP A 1 76 ? -9.117 -19.219 -4.766 1 89.06 76 ASP A O 1
ATOM 584 N N . PHE A 1 77 ? -10.242 -17.328 -4.949 1 91.25 77 PHE A N 1
ATOM 585 C CA . PHE A 1 77 ? -9 -16.562 -4.883 1 91.25 77 PHE A CA 1
ATOM 586 C C . PHE A 1 77 ? -8.492 -16.484 -3.447 1 91.25 77 PHE A C 1
ATOM 588 O O . PHE A 1 77 ? -9.281 -16.578 -2.5 1 91.25 77 PHE A O 1
ATOM 595 N N . LEU A 1 78 ? -7.168 -16.297 -3.295 1 93.44 78 LEU A N 1
ATOM 596 C CA . LEU A 1 78 ? -6.539 -16.266 -1.979 1 93.44 78 LEU A CA 1
ATOM 597 C C . LEU A 1 78 ? -5.852 -14.922 -1.744 1 93.44 78 LEU A C 1
ATOM 599 O O . LEU A 1 78 ? -4.676 -14.875 -1.377 1 93.44 78 LEU A O 1
ATOM 603 N N . PHE A 1 79 ? -6.617 -13.93 -1.888 1 94.75 79 PHE A N 1
ATOM 604 C CA . PHE A 1 79 ? -6.074 -12.609 -1.596 1 94.75 79 PHE A CA 1
ATOM 605 C C . PHE A 1 79 ? -5.941 -12.398 -0.092 1 94.75 79 PHE A C 1
ATOM 607 O O . PHE A 1 79 ? -6.816 -12.805 0.677 1 94.75 79 PHE A O 1
ATOM 614 N N . ASP A 1 80 ? -4.871 -11.773 0.276 1 96.5 80 ASP A N 1
ATOM 615 C CA . ASP A 1 80 ? -4.652 -11.414 1.674 1 96.5 80 ASP A CA 1
ATOM 616 C C . ASP A 1 80 ? -5.25 -10.039 1.99 1 96.5 80 ASP A C 1
ATOM 618 O O . ASP A 1 80 ? -5.652 -9.781 3.127 1 96.5 80 ASP A O 1
ATOM 622 N N . LEU A 1 81 ? -5.297 -9.227 0.952 1 96.19 81 LEU A N 1
ATOM 623 C CA . LEU A 1 81 ? -5.867 -7.895 1.135 1 96.19 81 LEU A CA 1
ATOM 624 C C . LEU A 1 81 ? -6.488 -7.387 -0.162 1 96.19 81 LEU A C 1
ATOM 626 O O . LEU A 1 81 ? -6.125 -7.84 -1.25 1 96.19 81 LEU A O 1
ATOM 630 N N . VAL A 1 82 ? -7.465 -6.461 -0 1 96.06 82 VAL A N 1
ATOM 631 C CA . VAL A 1 82 ? -8.102 -5.801 -1.134 1 96.06 82 VAL A CA 1
ATOM 632 C C . VAL A 1 82 ? -8.039 -4.285 -0.948 1 96.06 82 VAL A C 1
ATOM 634 O O . VAL A 1 82 ? -8.125 -3.787 0.177 1 96.06 82 VAL A O 1
ATOM 637 N N . LYS A 1 83 ? -7.805 -3.66 -1.983 1 96.69 83 LYS A N 1
ATOM 638 C CA . LYS A 1 83 ? -7.824 -2.201 -2.025 1 96.69 83 LYS A CA 1
ATOM 639 C C . LYS A 1 83 ? -9.016 -1.687 -2.828 1 96.69 83 LYS A C 1
ATOM 641 O O . LYS A 1 83 ? -9.031 -1.785 -4.059 1 96.69 83 LYS A O 1
ATOM 646 N N . VAL A 1 84 ? -9.914 -1.127 -2.061 1 96.5 84 VAL A N 1
ATOM 647 C CA . VAL A 1 84 ? -11.102 -0.595 -2.719 1 96.5 84 VAL A CA 1
ATOM 648 C C . VAL A 1 84 ? -10.727 0.607 -3.58 1 96.5 84 VAL A C 1
ATOM 650 O O . VAL A 1 84 ? -9.984 1.488 -3.137 1 96.5 84 VAL A O 1
ATOM 653 N N . ASP A 1 85 ? -11.273 0.608 -4.785 1 94.56 85 ASP A N 1
ATOM 654 C CA . ASP A 1 85 ? -10.953 1.635 -5.773 1 94.56 85 ASP A CA 1
ATOM 655 C C . ASP A 1 85 ? -11.188 3.033 -5.207 1 94.56 85 ASP A C 1
ATOM 657 O O . ASP A 1 85 ? -12.219 3.289 -4.586 1 94.56 85 ASP A O 1
ATOM 661 N N . ARG A 1 86 ? -10.297 3.957 -5.543 1 94 86 ARG A N 1
ATOM 662 C CA . ARG A 1 86 ? -10.297 5.301 -4.977 1 94 86 ARG A CA 1
ATOM 663 C C . ARG A 1 86 ? -11.547 6.07 -5.406 1 94 86 ARG A C 1
ATOM 665 O O . ARG A 1 86 ? -11.984 6.992 -4.715 1 94 86 ARG A O 1
ATOM 672 N N . ARG A 1 87 ? -12.117 5.734 -6.48 1 93.44 87 ARG A N 1
ATOM 673 C CA . ARG A 1 87 ? -13.297 6.445 -6.957 1 93.44 87 ARG A CA 1
ATOM 674 C C . ARG A 1 87 ? -14.438 6.363 -5.945 1 93.44 87 ARG A C 1
ATOM 676 O O . ARG A 1 87 ? -15.25 7.277 -5.844 1 93.44 87 ARG A O 1
ATOM 683 N N . PHE A 1 88 ? -14.445 5.297 -5.203 1 95 88 PHE A N 1
ATOM 684 C CA . PHE A 1 88 ? -15.5 5.141 -4.211 1 95 88 PHE A CA 1
ATOM 685 C C . PHE A 1 88 ? -15.156 5.887 -2.928 1 95 88 PHE A C 1
ATOM 687 O O . PHE A 1 88 ? -16.031 6.469 -2.285 1 95 88 PHE A O 1
ATOM 694 N N . GLY A 1 89 ? -13.883 5.918 -2.557 1 94.56 89 GLY A N 1
ATOM 695 C CA . GLY A 1 89 ? -13.438 6.598 -1.351 1 94.56 89 GLY A CA 1
ATOM 696 C C . GLY A 1 89 ? -13.578 8.109 -1.435 1 94.56 89 GLY A C 1
ATOM 697 O O . GLY A 1 89 ? -13.93 8.758 -0.452 1 94.56 89 GLY A O 1
ATOM 698 N N . ARG A 1 90 ? -13.383 8.617 -2.566 1 92.62 90 ARG A N 1
ATOM 699 C CA . ARG A 1 90 ? -13.391 10.062 -2.777 1 92.62 90 ARG A CA 1
ATOM 700 C C . ARG A 1 90 ? -14.781 10.648 -2.547 1 92.62 90 ARG A C 1
ATOM 702 O O . ARG A 1 90 ? -14.914 11.797 -2.123 1 92.62 90 ARG A O 1
ATOM 709 N N . THR A 1 91 ? -15.75 9.836 -2.848 1 94.31 91 THR A N 1
ATOM 710 C CA . THR A 1 91 ? -17.109 10.344 -2.766 1 94.31 91 THR A CA 1
ATOM 711 C C . THR A 1 91 ? -17.891 9.617 -1.674 1 94.31 91 THR A C 1
ATOM 713 O O . THR A 1 91 ? -19.125 9.648 -1.658 1 94.31 91 THR A O 1
ATOM 716 N N . LEU A 1 92 ? -17.203 9 -0.81 1 95.12 92 LEU A N 1
ATOM 717 C CA . LEU A 1 92 ? -17.844 8.141 0.179 1 95.12 92 LEU A CA 1
ATOM 718 C C . LEU A 1 92 ? -18.734 8.945 1.104 1 95.12 92 LEU A C 1
ATOM 720 O O . LEU A 1 92 ? -19.75 8.43 1.604 1 95.12 92 LEU A O 1
ATOM 724 N N . ASP A 1 93 ? -18.406 10.203 1.293 1 93.31 93 ASP A N 1
ATOM 725 C CA . ASP A 1 93 ? -19.203 11.047 2.186 1 93.31 93 ASP A CA 1
ATOM 726 C C . ASP A 1 93 ? -20.375 11.688 1.445 1 93.31 93 ASP A C 1
ATOM 728 O O . ASP A 1 93 ? -21.344 12.125 2.068 1 93.31 93 ASP A O 1
ATOM 732 N N . ALA A 1 94 ? -20.375 11.68 0.211 1 94.5 94 ALA A N 1
ATOM 733 C CA . ALA A 1 94 ? -21.344 12.484 -0.533 1 94.5 94 ALA A CA 1
ATOM 734 C C . ALA A 1 94 ? -22.266 11.594 -1.362 1 94.5 94 ALA A C 1
ATOM 736 O O . ALA A 1 94 ? -23.312 12.055 -1.836 1 94.5 94 ALA A O 1
ATOM 737 N N . SER A 1 95 ? -21.922 10.367 -1.597 1 96.25 95 SER A N 1
ATOM 738 C CA . SER A 1 95 ? -22.688 9.469 -2.455 1 96.25 95 SER A CA 1
ATOM 739 C C . SER A 1 95 ? -23.234 8.281 -1.669 1 96.25 95 SER A C 1
ATOM 741 O O . SER A 1 95 ? -22.484 7.359 -1.333 1 96.25 95 SER A O 1
ATOM 743 N N . ALA A 1 96 ? -24.531 8.242 -1.511 1 95.5 96 ALA A N 1
ATOM 744 C CA . ALA A 1 96 ? -25.172 7.105 -0.854 1 95.5 96 ALA A CA 1
ATOM 745 C C . ALA A 1 96 ? -24.953 5.82 -1.643 1 95.5 96 ALA A C 1
ATOM 747 O O . ALA A 1 96 ? -24.766 4.75 -1.058 1 95.5 96 ALA A O 1
ATOM 748 N N . ASP A 1 97 ? -24.969 5.992 -2.891 1 95.38 97 ASP A N 1
ATOM 749 C CA . ASP A 1 97 ? -24.719 4.844 -3.756 1 95.38 97 ASP A CA 1
ATOM 750 C C . ASP A 1 97 ? -23.312 4.273 -3.523 1 95.38 97 ASP A C 1
ATOM 752 O O . ASP A 1 97 ? -23.156 3.057 -3.408 1 95.38 97 ASP A O 1
ATOM 756 N N . ASP A 1 98 ? -22.391 5.102 -3.414 1 96.06 98 ASP A N 1
ATOM 757 C CA . ASP A 1 98 ? -21.016 4.645 -3.176 1 96.06 98 ASP A CA 1
ATOM 758 C C . ASP A 1 98 ? -20.891 4.004 -1.795 1 96.06 98 ASP A C 1
ATOM 760 O O . ASP A 1 98 ? -20.141 3.045 -1.62 1 96.06 98 ASP A O 1
ATOM 764 N N . GLN A 1 99 ? -21.594 4.492 -0.871 1 97.12 99 GLN A N 1
ATOM 765 C CA . GLN A 1 99 ? -21.578 3.887 0.457 1 97.12 99 GLN A CA 1
ATOM 766 C C . GLN A 1 99 ? -22.109 2.457 0.418 1 97.12 99 GLN A C 1
ATOM 768 O O . GLN A 1 99 ? -21.547 1.563 1.057 1 97.12 99 GLN A O 1
ATOM 773 N N . VAL A 1 100 ? -23.125 2.268 -0.362 1 95.94 100 VAL A N 1
ATOM 774 C CA . VAL A 1 100 ? -23.719 0.942 -0.487 1 95.94 100 VAL A CA 1
ATOM 775 C C . VAL A 1 100 ? -22.734 -0.005 -1.166 1 95.94 100 VAL A C 1
ATOM 777 O O . VAL A 1 100 ? -22.547 -1.14 -0.72 1 95.94 100 VAL A O 1
ATOM 780 N N . VAL A 1 101 ? -22.141 0.473 -2.172 1 94.56 101 VAL A N 1
ATOM 781 C CA . VAL A 1 101 ? -21.188 -0.345 -2.916 1 94.56 101 VAL A CA 1
ATOM 782 C C . VAL A 1 101 ? -20.016 -0.718 -2.016 1 94.56 101 VAL A C 1
ATOM 784 O O . VAL A 1 101 ? -19.656 -1.894 -1.906 1 94.56 101 VAL A O 1
ATOM 787 N N . VAL A 1 102 ? -19.422 0.266 -1.304 1 97 102 VAL A N 1
ATOM 788 C CA . VAL A 1 102 ? -18.266 0.012 -0.448 1 97 102 VAL A CA 1
ATOM 789 C C . VAL A 1 102 ? -18.656 -0.938 0.681 1 97 102 VAL A C 1
ATOM 791 O O . VAL A 1 102 ? -17.906 -1.853 1.021 1 97 102 VAL A O 1
ATOM 794 N N . ALA A 1 103 ? -19.828 -0.763 1.19 1 97.25 103 ALA A N 1
ATOM 795 C CA . ALA A 1 103 ? -20.297 -1.666 2.236 1 97.25 103 ALA A CA 1
ATOM 796 C C . ALA A 1 103 ? -20.344 -3.107 1.737 1 97.25 103 ALA A C 1
ATOM 798 O O . ALA A 1 103 ? -19.922 -4.027 2.443 1 97.25 103 ALA A O 1
ATOM 799 N N . ALA A 1 104 ? -20.828 -3.275 0.585 1 94.25 104 ALA A N 1
ATOM 800 C CA . ALA A 1 104 ? -20.922 -4.609 -0.007 1 94.25 104 ALA A CA 1
ATOM 801 C C . ALA A 1 104 ? -19.531 -5.191 -0.244 1 94.25 104 ALA A C 1
ATOM 803 O O . ALA A 1 104 ? -19.266 -6.355 0.078 1 94.25 104 ALA A O 1
ATOM 804 N N . LEU A 1 105 ? -18.672 -4.402 -0.789 1 94.56 105 LEU A N 1
ATOM 805 C CA . LEU A 1 105 ? -17.312 -4.855 -1.068 1 94.56 105 LEU A CA 1
ATOM 806 C C . LEU A 1 105 ? -16.609 -5.262 0.217 1 94.56 105 LEU A C 1
ATOM 808 O O . LEU A 1 105 ? -15.961 -6.312 0.27 1 94.56 105 LEU A O 1
ATOM 812 N N . LEU A 1 106 ? -16.719 -4.441 1.245 1 96.62 106 LEU A N 1
ATOM 813 C CA . LEU A 1 106 ? -16.078 -4.727 2.521 1 96.62 106 LEU A CA 1
ATOM 814 C C . LEU A 1 106 ? -16.656 -5.98 3.16 1 96.62 106 LEU A C 1
ATOM 816 O O . LEU A 1 106 ? -15.93 -6.781 3.752 1 96.62 106 LEU A O 1
ATOM 820 N N . SER A 1 107 ? -17.938 -6.184 3.01 1 95.12 107 SER A N 1
ATOM 821 C CA . SER A 1 107 ? -18.594 -7.379 3.539 1 95.12 107 SER A CA 1
ATOM 822 C C . SER A 1 107 ? -18.062 -8.641 2.857 1 95.12 107 SER A C 1
ATOM 824 O O . SER A 1 107 ? -17.781 -9.641 3.523 1 95.12 107 SER A O 1
ATOM 826 N N . ILE A 1 108 ? -17.938 -8.539 1.592 1 92.25 108 ILE A N 1
ATOM 827 C CA . ILE A 1 108 ? -17.406 -9.656 0.824 1 92.25 108 ILE A CA 1
ATOM 828 C C . ILE A 1 108 ? -15.984 -9.969 1.277 1 92.25 108 ILE A C 1
ATOM 830 O O . ILE A 1 108 ? -15.648 -11.117 1.555 1 92.25 108 ILE A O 1
ATOM 834 N N . ALA A 1 109 ? -15.164 -8.992 1.353 1 94.25 109 ALA A N 1
ATOM 835 C CA . ALA A 1 109 ? -13.766 -9.164 1.76 1 94.25 109 ALA A CA 1
ATOM 836 C C . ALA A 1 109 ? -13.68 -9.781 3.15 1 94.25 109 ALA A C 1
ATOM 838 O O . ALA A 1 109 ? -12.875 -10.695 3.379 1 94.25 109 ALA A O 1
ATOM 839 N N . ARG A 1 110 ? -14.445 -9.328 4.062 1 93.88 110 ARG A N 1
ATOM 840 C CA . ARG A 1 110 ? -14.43 -9.828 5.434 1 93.88 110 ARG A CA 1
ATOM 841 C C . ARG A 1 110 ? -14.836 -11.297 5.48 1 93.88 110 ARG A C 1
ATOM 843 O O . ARG A 1 110 ? -14.266 -12.078 6.246 1 93.88 110 ARG A O 1
ATOM 850 N N . GLN A 1 111 ? -15.812 -11.633 4.711 1 91.12 111 GLN A N 1
ATOM 851 C CA . GLN A 1 111 ? -16.266 -13.023 4.668 1 91.12 111 GLN A CA 1
ATOM 852 C C . GLN A 1 111 ? -15.133 -13.953 4.266 1 91.12 111 GLN A C 1
ATOM 854 O O . GLN A 1 111 ? -15.055 -15.094 4.742 1 91.12 111 GLN A O 1
ATOM 859 N N . PHE A 1 112 ? -14.32 -13.422 3.461 1 90.75 112 PHE A N 1
ATOM 860 C CA . PHE A 1 112 ? -13.219 -14.242 2.992 1 90.75 112 PHE A CA 1
ATOM 861 C C . PHE A 1 112 ? -11.938 -13.93 3.762 1 90.75 112 PHE A C 1
ATOM 863 O O . PHE A 1 112 ? -10.844 -14.281 3.328 1 90.75 112 PHE A O 1
ATOM 870 N N . GLU A 1 113 ? -12.023 -13.133 4.824 1 94.12 113 GLU A N 1
ATOM 871 C CA . GLU A 1 113 ? -10.969 -12.844 5.793 1 94.12 113 GLU A CA 1
ATOM 872 C C . GLU A 1 113 ? -9.82 -12.07 5.145 1 94.12 113 GLU A C 1
ATOM 874 O O . GLU A 1 113 ? -8.648 -12.375 5.383 1 94.12 113 GLU A O 1
ATOM 879 N N . MET A 1 114 ? -10.18 -11.211 4.312 1 95.69 114 MET A N 1
ATOM 880 C CA . MET A 1 114 ? -9.211 -10.336 3.664 1 95.69 114 MET A CA 1
ATOM 881 C C . MET A 1 114 ? -9.102 -9.008 4.402 1 95.69 114 MET A C 1
ATOM 883 O O . MET A 1 114 ? -10.102 -8.469 4.879 1 95.69 114 MET A O 1
ATOM 887 N N . PHE A 1 115 ? -7.836 -8.508 4.539 1 97.81 115 PHE A N 1
ATOM 888 C CA . PHE A 1 115 ? -7.625 -7.152 5.043 1 97.81 115 PHE A CA 1
ATOM 889 C C . PHE A 1 115 ? -8.141 -6.117 4.047 1 97.81 115 PHE A C 1
ATOM 891 O O . PHE A 1 115 ? -7.918 -6.246 2.842 1 97.81 115 PHE A O 1
ATOM 898 N N . THR A 1 116 ? -8.852 -5.082 4.539 1 98.06 116 THR A N 1
ATOM 899 C CA . THR A 1 116 ? -9.5 -4.145 3.633 1 98.06 116 THR A CA 1
ATOM 900 C C . THR A 1 116 ? -8.867 -2.76 3.742 1 98.06 116 THR A C 1
ATOM 902 O O . THR A 1 116 ? -8.656 -2.254 4.848 1 98.06 116 THR A O 1
ATOM 905 N N . VAL A 1 117 ? -8.547 -2.213 2.598 1 97.94 117 VAL A N 1
ATOM 906 C CA . VAL A 1 117 ? -8.062 -0.841 2.477 1 97.94 117 VAL A CA 1
ATOM 907 C C . VAL A 1 117 ? -9.031 -0.03 1.614 1 97.94 117 VAL A C 1
ATOM 909 O O . VAL A 1 117 ? -9.3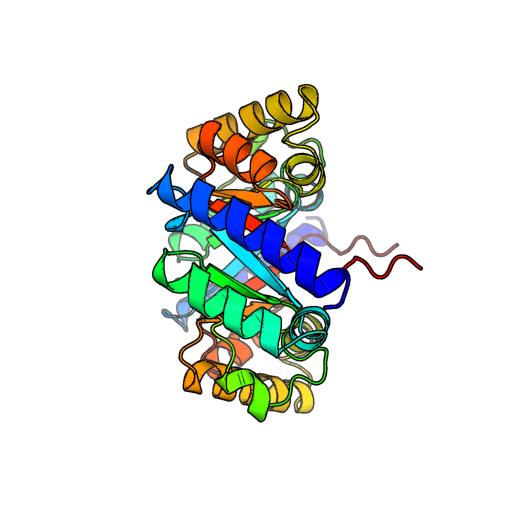28 -0.411 0.48 1 97.94 117 VAL A O 1
ATOM 912 N N . VAL A 1 118 ? -9.516 1.027 2.135 1 97.75 118 VAL A N 1
ATOM 913 C CA . VAL A 1 118 ? -10.289 1.962 1.322 1 97.75 118 VAL A CA 1
ATOM 914 C C . VAL A 1 118 ? -9.406 3.135 0.904 1 97.75 118 VAL A C 1
ATOM 916 O O . VAL A 1 118 ? -8.906 3.875 1.754 1 97.75 118 VAL A O 1
ATOM 919 N N . GLN A 1 119 ? -9.281 3.262 -0.409 1 96.5 119 GLN A N 1
ATOM 920 C CA . GLN A 1 119 ? -8.398 4.289 -0.95 1 96.5 119 GLN A CA 1
ATOM 921 C C . GLN A 1 119 ? -9.188 5.547 -1.315 1 96.5 119 GLN A C 1
ATOM 923 O O . GLN A 1 119 ? -10.414 5.508 -1.442 1 96.5 119 GLN A O 1
ATOM 928 N N . GLY A 1 120 ? -8.484 6.668 -1.357 1 94.44 120 GLY A N 1
ATOM 929 C CA . GLY A 1 120 ? -9.086 7.898 -1.856 1 94.44 120 GLY A CA 1
ATOM 930 C C . GLY A 1 120 ? -9.766 8.711 -0.773 1 94.44 120 GLY A C 1
ATOM 931 O O . GLY A 1 120 ? -10.672 9.5 -1.056 1 94.44 120 GLY A O 1
ATOM 932 N N . ILE A 1 121 ? -9.336 8.516 0.427 1 94.25 121 ILE A N 1
ATOM 933 C CA . ILE A 1 121 ? -9.898 9.258 1.545 1 94.25 121 ILE A CA 1
ATOM 934 C C . ILE A 1 121 ? -9.305 10.664 1.578 1 94.25 121 ILE A C 1
ATOM 936 O O . ILE A 1 121 ? -8.133 10.844 1.915 1 94.25 121 ILE A O 1
ATOM 940 N N . GLU A 1 122 ? -10.156 11.688 1.299 1 89.31 122 GLU A N 1
ATOM 941 C CA . GLU A 1 122 ? -9.625 13.039 1.164 1 89.31 122 GLU A CA 1
ATOM 942 C C . GLU A 1 122 ? -10.328 14.008 2.111 1 89.31 122 GLU A C 1
ATOM 944 O O . GLU A 1 122 ? -10.07 15.211 2.08 1 89.31 122 GLU A O 1
ATOM 949 N N . SER A 1 123 ? -11.258 13.492 2.914 1 90.19 123 SER A N 1
ATOM 950 C CA . SER A 1 123 ? -11.953 14.289 3.918 1 90.19 123 SER A CA 1
ATOM 951 C C . SER A 1 123 ? -12.195 13.492 5.191 1 90.19 123 SER A C 1
ATOM 953 O O . SER A 1 123 ? -12.195 12.258 5.168 1 90.19 123 SER A O 1
ATOM 955 N N . VAL A 1 124 ? -12.375 14.203 6.211 1 91.62 124 VAL A N 1
ATOM 956 C CA . VAL A 1 124 ? -12.68 13.562 7.488 1 91.62 124 VAL A CA 1
ATOM 957 C C . VAL A 1 124 ? -14.023 12.844 7.398 1 91.62 124 VAL A C 1
ATOM 959 O O . VAL A 1 124 ? -14.188 11.758 7.961 1 91.62 124 VAL A O 1
ATOM 962 N N . ALA A 1 125 ? -14.914 13.469 6.703 1 93.5 125 ALA A N 1
ATOM 963 C CA . ALA A 1 125 ? -16.234 12.844 6.535 1 93.5 125 ALA A CA 1
ATOM 964 C C . ALA A 1 125 ? -16.125 11.516 5.801 1 93.5 125 ALA A C 1
ATOM 966 O O . ALA A 1 125 ? -16.781 10.539 6.16 1 93.5 125 ALA A O 1
ATOM 967 N N . ALA A 1 126 ? -15.344 11.453 4.816 1 95.12 126 ALA A N 1
ATOM 968 C CA . ALA A 1 126 ? -15.109 10.203 4.094 1 95.12 126 ALA A CA 1
ATOM 969 C C . ALA A 1 126 ? -14.422 9.172 4.988 1 95.12 126 ALA A C 1
ATOM 971 O O . ALA A 1 126 ? -14.773 7.992 4.969 1 95.12 126 ALA A O 1
ATOM 972 N N . ALA A 1 127 ? -13.445 9.672 5.785 1 95.12 127 ALA A N 1
ATOM 973 C CA . ALA A 1 127 ? -12.758 8.789 6.727 1 95.12 127 ALA A CA 1
ATOM 974 C C . ALA A 1 127 ? -13.742 8.188 7.73 1 95.12 127 ALA A C 1
ATOM 976 O O . ALA A 1 127 ? -13.688 6.988 8.016 1 95.12 127 ALA A O 1
ATOM 977 N N . ASP A 1 128 ? -14.555 9.023 8.164 1 95.62 128 ASP A N 1
ATOM 978 C CA . ASP A 1 128 ? -15.539 8.594 9.148 1 95.62 128 ASP A CA 1
ATOM 979 C C . ASP A 1 128 ? -16.5 7.562 8.547 1 95.62 128 ASP A C 1
ATOM 981 O O . ASP A 1 128 ? -16.812 6.559 9.188 1 95.62 128 ASP A O 1
ATOM 985 N N . ALA A 1 129 ? -16.953 7.785 7.363 1 96.5 129 ALA A N 1
ATOM 986 C CA . ALA A 1 129 ? -17.828 6.84 6.676 1 96.5 129 ALA A CA 1
ATOM 987 C C . ALA A 1 129 ? -17.141 5.484 6.5 1 96.5 129 ALA A C 1
ATOM 989 O O . ALA A 1 129 ? -17.75 4.441 6.77 1 96.5 129 ALA A O 1
ATOM 990 N N . ALA A 1 130 ? -15.945 5.484 6.043 1 97.44 130 ALA A N 1
ATOM 991 C CA . ALA A 1 130 ? -15.195 4.246 5.844 1 97.44 130 ALA A CA 1
ATOM 992 C C . ALA A 1 130 ? -14.992 3.506 7.16 1 97.44 130 ALA A C 1
ATOM 994 O O . ALA A 1 130 ? -15.102 2.277 7.215 1 97.44 130 ALA A O 1
ATOM 995 N N . ARG A 1 131 ? -14.656 4.262 8.164 1 96.62 131 ARG A N 1
ATOM 996 C CA . ARG A 1 131 ? -14.484 3.689 9.5 1 96.62 131 ARG A CA 1
ATOM 997 C C . ARG A 1 131 ? -15.773 3.016 9.969 1 96.62 131 ARG A C 1
ATOM 999 O O . ARG A 1 131 ? -15.734 1.899 10.492 1 96.62 131 ARG A O 1
ATOM 1006 N N . ASP A 1 132 ? -16.859 3.701 9.797 1 96.06 132 ASP A N 1
ATOM 1007 C CA . ASP A 1 132 ? -18.156 3.184 10.203 1 96.06 132 ASP A CA 1
ATOM 1008 C C . ASP A 1 132 ? -18.5 1.889 9.469 1 96.06 132 ASP A C 1
ATOM 1010 O O . ASP A 1 132 ? -19.156 1.009 10.023 1 96.06 132 ASP A O 1
ATOM 1014 N N . LEU A 1 133 ? -18.016 1.788 8.281 1 96.94 133 LEU A N 1
ATOM 1015 C CA . LEU A 1 133 ? -18.25 0.586 7.484 1 96.94 133 LEU A CA 1
ATOM 1016 C C . LEU A 1 133 ? -17.25 -0.509 7.867 1 96.94 133 LEU A C 1
ATOM 1018 O O . LEU A 1 133 ? -17.234 -1.577 7.25 1 96.94 133 LEU A O 1
ATOM 1022 N N . ALA A 1 134 ? -16.312 -0.234 8.781 1 96.19 134 ALA A N 1
ATOM 1023 C CA . ALA A 1 134 ? -15.398 -1.187 9.414 1 96.19 134 ALA A CA 1
ATOM 1024 C C . ALA A 1 134 ? -14.234 -1.537 8.484 1 96.19 134 ALA A C 1
ATOM 1026 O O . ALA A 1 134 ? -13.742 -2.666 8.5 1 96.19 134 ALA A O 1
ATOM 1027 N N . ALA A 1 135 ? -13.898 -0.577 7.648 1 98 135 ALA A N 1
ATOM 1028 C CA . ALA A 1 135 ? -12.656 -0.757 6.902 1 98 135 ALA A CA 1
ATOM 1029 C C . ALA A 1 135 ? -11.469 -0.946 7.844 1 98 135 ALA A C 1
ATOM 1031 O O . ALA A 1 135 ? -11.383 -0.283 8.883 1 98 135 ALA A O 1
ATOM 1032 N N . ASP A 1 136 ? -10.555 -1.83 7.496 1 98.06 136 ASP A N 1
ATOM 1033 C CA . ASP A 1 136 ? -9.383 -2.078 8.344 1 98.06 136 ASP A CA 1
ATOM 1034 C C . ASP A 1 136 ? -8.383 -0.932 8.242 1 98.06 136 ASP A C 1
ATOM 1036 O O . ASP A 1 136 ? -7.691 -0.619 9.211 1 98.06 136 ASP A O 1
ATOM 1040 N N . CYS A 1 137 ? -8.281 -0.37 7.039 1 97.94 137 CYS A N 1
ATOM 1041 C CA . CYS A 1 137 ? -7.309 0.682 6.758 1 97.94 137 CYS A CA 1
ATOM 1042 C C . CYS A 1 137 ? -7.906 1.75 5.852 1 97.94 137 CYS A C 1
ATOM 1044 O O . CYS A 1 137 ? -8.609 1.433 4.891 1 97.94 137 CYS A O 1
ATOM 1046 N N . LEU A 1 138 ? -7.609 2.953 6.211 1 97.38 138 LEU A N 1
ATOM 1047 C CA . LEU A 1 138 ? -8.008 4.121 5.438 1 97.38 138 LEU A CA 1
ATOM 1048 C C . LEU A 1 138 ? -6.793 4.805 4.816 1 97.38 138 LEU A C 1
ATOM 1050 O O . LEU A 1 138 ? -5.859 5.184 5.527 1 97.38 138 LEU A O 1
ATOM 1054 N N . GLN A 1 139 ? -6.828 4.852 3.568 1 95.88 139 GLN A N 1
ATOM 1055 C CA . GLN A 1 139 ? -5.695 5.453 2.873 1 95.88 139 GLN A CA 1
ATOM 1056 C C . GLN A 1 139 ? -6.117 6.711 2.117 1 95.88 139 GLN A C 1
ATOM 1058 O O . GLN A 1 139 ? -7.062 6.676 1.328 1 95.88 139 GLN A O 1
ATOM 1063 N N . GLY A 1 140 ? -5.449 7.84 2.461 1 92.44 140 GLY A N 1
ATOM 1064 C CA . GLY A 1 140 ? -5.789 9.109 1.83 1 92.44 140 GLY A CA 1
ATOM 1065 C C . GLY A 1 140 ? -4.57 9.938 1.461 1 92.44 140 GLY A C 1
ATOM 1066 O O . GLY A 1 140 ? -3.436 9.5 1.661 1 92.44 140 GLY A O 1
ATOM 1067 N N . PHE A 1 141 ? -4.949 11.008 0.65 1 75.12 141 PHE A N 1
ATOM 1068 C CA . PHE A 1 141 ? -3.902 11.938 0.243 1 75.12 141 PHE A CA 1
ATOM 1069 C C . PHE A 1 141 ? -3.9 13.172 1.135 1 75.12 141 PHE A C 1
ATOM 1071 O O . PHE A 1 141 ? -4.957 13.625 1.587 1 75.12 141 PHE A O 1
ATOM 1078 N N . HIS A 1 142 ? -2.705 13.406 1.719 1 62.06 142 HIS A N 1
ATOM 1079 C CA . HIS A 1 142 ? -2.637 14.695 2.404 1 62.06 142 HIS A CA 1
ATOM 1080 C C . HIS A 1 142 ? -2.918 15.844 1.445 1 62.06 142 HIS A C 1
ATOM 1082 O O . HIS A 1 142 ? -2.17 16.062 0.487 1 62.06 142 HIS A O 1
ATOM 1088 N N . VAL A 1 143 ? -4.242 16.172 1.212 1 51.09 143 VAL A N 1
ATOM 1089 C CA . VAL A 1 143 ? -4.789 17.266 0.418 1 51.09 143 VAL A CA 1
ATOM 1090 C C . VAL A 1 143 ? -4.113 18.578 0.811 1 51.09 143 VAL A C 1
ATOM 1092 O O . VAL A 1 143 ? -4.422 19.641 0.254 1 51.09 143 VAL A O 1
ATOM 1095 N N . GLY A 1 144 ? -3.621 18.859 1.938 1 47.53 144 GLY A N 1
ATOM 1096 C CA . GLY A 1 144 ? -3.33 20.281 1.99 1 47.53 144 GLY A CA 1
ATOM 1097 C C . GLY A 1 144 ? -2.812 20.828 0.676 1 47.53 144 GLY A C 1
ATOM 1098 O O . GLY A 1 144 ? -2.625 22.047 0.536 1 47.53 144 GLY A O 1
ATOM 1099 N N . VAL A 1 145 ? -2.047 20.172 -0.173 1 43.41 145 VAL A N 1
ATOM 1100 C CA . VAL A 1 145 ? -1.499 20.875 -1.332 1 43.41 145 VAL A CA 1
ATOM 1101 C C . VAL A 1 145 ? -2.576 21.016 -2.404 1 43.41 145 VAL A C 1
ATOM 1103 O O . VAL A 1 145 ? -3.145 20.031 -2.859 1 43.41 145 VAL A O 1
ATOM 1106 N N . PRO A 1 146 ? -3.191 22.109 -2.43 1 38.62 146 PRO A N 1
ATOM 1107 C CA . PRO A 1 146 ? -4.125 22.391 -3.523 1 38.62 146 PRO A CA 1
ATOM 1108 C C . PRO A 1 146 ? -3.785 21.641 -4.805 1 38.62 146 PRO A C 1
ATOM 1110 O O . PRO A 1 146 ? -2.609 21.391 -5.09 1 38.62 146 PRO A O 1
ATOM 1113 N N . ARG A 1 147 ? -4.516 20.562 -5.094 1 38.28 147 ARG A N 1
ATOM 1114 C CA . ARG A 1 147 ? -4.32 20.125 -6.469 1 38.28 147 ARG A CA 1
ATOM 1115 C C . ARG A 1 147 ? -3.961 21.297 -7.371 1 38.28 147 ARG A C 1
ATOM 1117 O O . ARG A 1 147 ? -4.605 22.344 -7.316 1 38.28 147 ARG A O 1
ATOM 1124 N N . LEU A 1 148 ? -2.699 21.562 -7.629 1 33.47 148 LEU A N 1
ATOM 1125 C CA . LEU A 1 148 ? -2.51 22.547 -8.695 1 33.47 148 LEU A CA 1
ATOM 1126 C C . LEU A 1 148 ? -3.506 22.312 -9.828 1 33.47 148 LEU A C 1
ATOM 1128 O O . LEU A 1 148 ? -3.492 21.25 -10.469 1 33.47 148 LEU A O 1
ATOM 1132 N N . SER A 1 149 ? -4.738 22.469 -9.594 1 29.38 149 SER A N 1
ATOM 1133 C CA . SER A 1 149 ? -5.496 22.609 -10.828 1 29.38 149 SER A CA 1
ATOM 1134 C C . SER A 1 149 ? -4.66 23.266 -11.922 1 29.38 149 SER A C 1
ATOM 1136 O O . SER A 1 149 ? -3.99 24.266 -11.68 1 29.38 149 SER A O 1
ATOM 1138 N N . PRO A 1 150 ? -4.504 22.5 -13.062 1 31.23 150 PRO A N 1
ATOM 1139 C CA . PRO A 1 150 ? -4.16 23.484 -14.094 1 31.23 150 PRO A CA 1
ATOM 1140 C C . PRO A 1 150 ? -5.086 24.703 -14.086 1 31.23 150 PRO A C 1
ATOM 1142 O O . PRO A 1 150 ? -6.227 24.609 -13.625 1 31.23 150 PRO A O 1
ATOM 1145 N N . MET B 1 1 ? -0.835 35.031 5.832 1 48.06 1 MET B N 1
ATOM 1146 C CA . MET B 1 1 ? -1.052 33.594 5.836 1 48.06 1 MET B CA 1
ATOM 1147 C C . MET B 1 1 ? -1.7 33.125 4.531 1 48.06 1 MET B C 1
ATOM 1149 O O . MET B 1 1 ? -2.701 33.719 4.098 1 48.06 1 MET B O 1
ATOM 1153 N N . SER B 1 2 ? -0.942 32.312 3.795 1 57.72 2 SER B N 1
ATOM 1154 C CA . SER B 1 2 ? -1.427 31.938 2.473 1 57.72 2 SER B CA 1
ATOM 1155 C C . SER B 1 2 ? -2.709 31.109 2.57 1 57.72 2 SER B C 1
ATOM 1157 O O . SER B 1 2 ? -3.014 30.547 3.623 1 57.72 2 SER B O 1
ATOM 1159 N N . ALA B 1 3 ? -3.547 31.375 1.655 1 60.5 3 ALA B N 1
ATOM 1160 C CA . ALA B 1 3 ? -4.773 30.594 1.555 1 60.5 3 ALA B CA 1
ATOM 1161 C C . ALA B 1 3 ? -4.504 29.109 1.83 1 60.5 3 ALA B C 1
ATOM 1163 O O . ALA B 1 3 ? -5.316 28.438 2.463 1 60.5 3 ALA B O 1
ATOM 1164 N N . ARG B 1 4 ? -3.398 28.672 1.56 1 65.62 4 ARG B N 1
ATOM 1165 C CA . ARG B 1 4 ? -2.994 27.281 1.768 1 65.62 4 ARG B CA 1
ATOM 1166 C C . ARG B 1 4 ? -2.727 27 3.242 1 65.62 4 ARG B C 1
ATOM 1168 O O . ARG B 1 4 ? -3.102 25.953 3.76 1 65.62 4 ARG B O 1
ATOM 1175 N N . SER B 1 5 ? -2.178 27.984 3.814 1 65.31 5 SER B N 1
ATOM 1176 C CA . SER B 1 5 ? -1.904 27.844 5.242 1 65.31 5 SER B CA 1
ATOM 1177 C C . SER B 1 5 ? -3.197 27.781 6.047 1 65.31 5 SER B C 1
ATOM 1179 O O . SER B 1 5 ? -3.307 27 6.992 1 65.31 5 SER B O 1
ATOM 1181 N N . LEU B 1 6 ? -4.094 28.562 5.582 1 65.81 6 LEU B N 1
ATOM 1182 C CA . LEU B 1 6 ? -5.379 28.578 6.273 1 65.81 6 LEU B CA 1
ATOM 1183 C C . LEU B 1 6 ? -6.121 27.266 6.059 1 65.81 6 LEU B C 1
ATOM 1185 O O . LEU B 1 6 ? -6.723 26.734 6.992 1 65.81 6 LEU B O 1
ATOM 1189 N N . ALA B 1 7 ? -6.055 26.828 4.914 1 66.94 7 ALA B N 1
ATOM 1190 C CA . ALA B 1 7 ? -6.711 25.562 4.59 1 66.94 7 ALA B CA 1
ATOM 1191 C C . ALA B 1 7 ? -6.082 24.406 5.359 1 66.94 7 ALA B C 1
ATOM 1193 O O . ALA B 1 7 ? -6.793 23.531 5.863 1 66.94 7 ALA B O 1
ATOM 1194 N N . ASP B 1 8 ? -4.941 24.594 5.5 1 72.75 8 ASP B N 1
ATOM 1195 C CA . ASP B 1 8 ? -4.215 23.594 6.258 1 72.75 8 ASP B CA 1
ATOM 1196 C C . ASP B 1 8 ? -4.613 23.609 7.734 1 72.75 8 ASP B C 1
ATOM 1198 O O . ASP B 1 8 ? -4.852 22.562 8.336 1 72.75 8 ASP B O 1
ATOM 1202 N N . ALA B 1 9 ? -4.684 24.812 8.188 1 78.38 9 ALA B N 1
ATOM 1203 C CA . ALA B 1 9 ? -5.039 24.938 9.594 1 78.38 9 ALA B CA 1
ATOM 1204 C C . ALA B 1 9 ? -6.445 24.406 9.859 1 78.38 9 ALA B C 1
ATOM 1206 O O . ALA B 1 9 ? -6.68 23.719 10.859 1 78.38 9 ALA B O 1
ATOM 1207 N N . ALA B 1 10 ? -7.281 24.719 9.016 1 80.38 10 ALA B N 1
ATOM 1208 C CA . ALA B 1 10 ? -8.656 24.25 9.164 1 80.38 10 ALA B CA 1
ATOM 1209 C C . ALA B 1 10 ? -8.727 22.734 9.07 1 80.38 10 ALA B C 1
ATOM 1211 O O . ALA B 1 10 ? -9.398 22.078 9.875 1 80.38 10 ALA B O 1
ATOM 1212 N N . TRP B 1 11 ? -7.988 22.203 8.219 1 79.62 11 TRP B N 1
ATOM 1213 C CA . TRP B 1 11 ? -7.945 20.766 8.039 1 79.62 11 TRP B CA 1
ATOM 1214 C C . TRP B 1 11 ? -7.359 20.078 9.266 1 79.62 11 TRP B C 1
ATOM 1216 O O . TRP B 1 11 ? -7.898 19.062 9.734 1 79.62 11 TRP B O 1
ATOM 1226 N N . ARG B 1 12 ? -6.402 20.641 9.75 1 85.5 12 ARG B N 1
ATOM 1227 C CA . ARG B 1 12 ? -5.734 20.062 10.914 1 85.5 12 ARG B CA 1
ATOM 1228 C C . ARG B 1 12 ? -6.664 20.047 12.125 1 85.5 12 ARG B C 1
ATOM 1230 O O . ARG B 1 12 ? -6.707 19.062 12.867 1 85.5 12 ARG B O 1
ATOM 1237 N N . ARG B 1 13 ? -7.398 21.078 12.195 1 87.69 13 ARG B N 1
ATOM 1238 C CA . ARG B 1 13 ? -8.312 21.172 13.32 1 87.69 13 ARG B CA 1
ATOM 1239 C C . ARG B 1 13 ? -9.43 20.141 13.219 1 87.69 13 ARG B C 1
ATOM 1241 O O . ARG B 1 13 ? -9.75 19.469 14.195 1 87.69 13 ARG B O 1
ATOM 1248 N N . VAL B 1 14 ? -9.922 20.062 12.102 1 88.25 14 VAL B N 1
ATOM 1249 C CA . VAL B 1 14 ? -11.008 19.125 11.875 1 88.25 14 VAL B CA 1
ATOM 1250 C C . VAL B 1 14 ? -10.516 17.703 12.094 1 88.25 14 VAL B C 1
ATOM 1252 O O . VAL B 1 14 ? -11.18 16.891 12.758 1 88.25 14 VAL B O 1
ATOM 1255 N N . LEU B 1 15 ? -9.375 17.391 11.602 1 90.5 15 LEU B N 1
ATOM 1256 C CA . LEU B 1 15 ? -8.805 16.047 11.75 1 90.5 15 LEU B CA 1
ATOM 1257 C C . LEU B 1 15 ? -8.484 15.758 13.211 1 90.5 15 LEU B C 1
ATOM 1259 O O . LEU B 1 15 ? -8.789 14.672 13.711 1 90.5 15 LEU B O 1
ATOM 1263 N N . ASP B 1 16 ? -7.949 16.719 13.812 1 91.38 16 ASP B N 1
ATOM 1264 C CA . ASP B 1 16 ? -7.586 16.578 15.219 1 91.38 16 ASP B CA 1
ATOM 1265 C C . ASP B 1 16 ? -8.805 16.219 16.062 1 91.38 16 ASP B C 1
ATOM 1267 O O . ASP B 1 16 ? -8.758 15.305 16.891 1 91.38 16 ASP B O 1
ATOM 1271 N N . ARG B 1 17 ? -9.852 16.891 15.852 1 92.88 17 ARG B N 1
ATOM 1272 C CA . ARG B 1 17 ? -11.086 16.641 16.594 1 92.88 17 ARG B CA 1
ATOM 1273 C C . ARG B 1 17 ? -11.633 15.25 16.297 1 92.88 17 ARG B C 1
ATOM 1275 O O . ARG B 1 17 ? -12.062 14.539 17.203 1 92.88 17 ARG B O 1
ATOM 1282 N N . TRP B 1 18 ? -11.594 14.93 15.062 1 93.06 18 TRP B N 1
ATOM 1283 C CA . TRP B 1 18 ? -12.094 13.625 14.664 1 93.06 18 TRP B CA 1
ATOM 1284 C C . TRP B 1 18 ? -11.289 12.508 15.312 1 93.06 18 TRP B C 1
ATOM 1286 O O . TRP B 1 18 ? -11.852 11.539 15.82 1 93.06 18 TRP B O 1
ATOM 1296 N N . LEU B 1 19 ? -10.031 12.641 15.375 1 94.44 19 LEU B N 1
ATOM 1297 C CA . LEU B 1 19 ? -9.156 11.641 15.977 1 94.44 19 LEU B CA 1
ATOM 1298 C C . LEU B 1 19 ? -9.391 11.555 17.484 1 94.44 19 LEU B C 1
ATOM 1300 O O . LEU B 1 19 ? -9.312 10.477 18.062 1 94.44 19 LEU B O 1
ATOM 1304 N N . ALA B 1 20 ? -9.695 12.648 18.047 1 94.12 20 ALA B N 1
ATOM 1305 C CA . ALA B 1 20 ? -9.969 12.688 19.484 1 94.12 20 ALA B CA 1
ATOM 1306 C C . ALA B 1 20 ? -11.273 11.969 19.812 1 94.12 20 ALA B C 1
ATOM 1308 O O . ALA B 1 20 ? -11.383 11.305 20.844 1 94.12 20 ALA B O 1
ATOM 1309 N N . ASP B 1 21 ? -12.172 12.078 18.891 1 94.19 21 ASP B N 1
ATOM 1310 C CA . ASP B 1 21 ? -13.5 11.516 19.109 1 94.19 21 ASP B CA 1
ATOM 1311 C C . ASP B 1 21 ? -13.523 10.023 18.781 1 94.19 21 ASP B C 1
ATOM 1313 O O . ASP B 1 21 ? -14.445 9.305 19.172 1 94.19 21 ASP B O 1
ATOM 1317 N N . HIS B 1 22 ? -12.539 9.578 18.016 1 93.5 22 HIS B N 1
ATOM 1318 C CA . HIS B 1 22 ? -12.484 8.195 17.578 1 93.5 22 HIS B CA 1
ATOM 1319 C C . HIS B 1 22 ? -11.094 7.605 17.781 1 93.5 22 HIS B C 1
ATOM 1321 O O . HIS B 1 22 ? -10.266 7.605 16.875 1 93.5 22 HIS B O 1
ATOM 1327 N N . ALA B 1 23 ? -10.914 6.973 18.844 1 87.75 23 ALA B N 1
ATOM 1328 C CA . ALA B 1 23 ? -9.594 6.508 19.25 1 87.75 23 ALA B CA 1
ATOM 1329 C C . ALA B 1 23 ? -9.102 5.383 18.344 1 87.75 23 ALA B C 1
ATOM 1331 O O . ALA B 1 23 ? -7.898 5.152 18.234 1 87.75 23 ALA B O 1
ATOM 1332 N N . ASP B 1 24 ? -10.055 4.746 17.719 1 92.69 24 ASP B N 1
ATOM 1333 C CA . ASP B 1 24 ? -9.688 3.609 16.875 1 92.69 24 ASP B CA 1
ATOM 1334 C C . ASP B 1 24 ? -9.383 4.055 15.445 1 92.69 24 ASP B C 1
ATOM 1336 O O . ASP B 1 24 ? -8.977 3.246 14.609 1 92.69 24 ASP B O 1
ATOM 1340 N N . ALA B 1 25 ? -9.477 5.32 15.18 1 93.06 25 ALA B N 1
ATOM 1341 C CA . ALA B 1 25 ? -9.391 5.824 13.812 1 93.06 25 ALA B CA 1
ATOM 1342 C C . ALA B 1 25 ? -7.941 6.02 13.383 1 93.06 25 ALA B C 1
ATOM 1344 O O . ALA B 1 25 ? -7.543 5.59 12.297 1 93.06 25 ALA B O 1
ATOM 1345 N N . ALA B 1 26 ? -7.113 6.555 14.281 1 94.06 26 ALA B N 1
ATOM 1346 C CA . ALA B 1 26 ? -5.781 7.016 13.914 1 94.06 26 ALA B CA 1
ATOM 1347 C C . ALA B 1 26 ? -4.902 5.852 13.461 1 94.06 26 ALA B C 1
ATOM 1349 O O . ALA B 1 26 ? -4.277 5.914 12.406 1 94.06 26 ALA B O 1
ATOM 1350 N N . PRO B 1 27 ? -4.973 4.746 14.141 1 94.94 27 PRO B N 1
ATOM 1351 C CA . PRO B 1 27 ? -4.094 3.646 13.727 1 94.94 27 PRO B CA 1
ATOM 1352 C C . PRO B 1 27 ? -4.496 3.031 12.391 1 94.94 27 PRO B C 1
ATOM 1354 O O . PRO B 1 27 ? -3.732 2.264 11.805 1 94.94 27 PRO B O 1
ATOM 1357 N N . ARG B 1 28 ? -5.676 3.385 11.883 1 95.94 28 ARG B N 1
ATOM 1358 C CA . ARG B 1 28 ? -6.168 2.828 10.625 1 95.94 28 ARG B CA 1
ATOM 1359 C C . ARG B 1 28 ? -5.898 3.777 9.461 1 95.94 28 ARG B C 1
ATOM 1361 O O . ARG B 1 28 ? -6.102 3.418 8.305 1 95.94 28 ARG B O 1
ATOM 1368 N N . LEU B 1 29 ? -5.457 4.953 9.797 1 95.94 29 LEU B N 1
ATOM 1369 C CA . LEU B 1 29 ? -5.348 6.008 8.789 1 95.94 29 LEU B CA 1
ATOM 1370 C C . LEU B 1 29 ? -3.908 6.156 8.312 1 95.94 29 LEU B C 1
ATOM 1372 O O . LEU B 1 29 ? -3.004 6.387 9.117 1 95.94 29 LEU B O 1
ATOM 1376 N N . ILE B 1 30 ? -3.729 6 7.066 1 96.44 30 ILE B N 1
ATOM 1377 C CA . ILE B 1 30 ? -2.453 6.273 6.414 1 96.44 30 ILE B CA 1
ATOM 1378 C C . ILE B 1 30 ? -2.613 7.422 5.426 1 96.44 30 ILE B C 1
ATOM 1380 O O . ILE B 1 30 ? -3.463 7.367 4.531 1 96.44 30 ILE B O 1
ATOM 1384 N N . LEU B 1 31 ? -1.809 8.453 5.602 1 94.88 31 LEU B N 1
ATOM 1385 C CA . LEU B 1 31 ? -1.782 9.57 4.664 1 94.88 31 LEU B CA 1
ATOM 1386 C C . LEU B 1 31 ? -0.549 9.5 3.77 1 94.88 31 LEU B C 1
ATOM 1388 O O . LEU B 1 31 ? 0.577 9.406 4.262 1 94.88 31 LEU B O 1
ATOM 1392 N N . GLU B 1 32 ? -0.822 9.5 2.498 1 93.81 32 GLU B N 1
ATOM 1393 C CA . GLU B 1 32 ? 0.255 9.391 1.518 1 93.81 32 GLU B CA 1
ATOM 1394 C C . GLU B 1 32 ? 0.548 10.742 0.873 1 93.81 32 GLU B C 1
ATOM 1396 O O . GLU B 1 32 ? -0.358 11.555 0.687 1 93.81 32 GLU B O 1
ATOM 1401 N N . MET B 1 33 ? 1.859 10.875 0.56 1 90.62 33 MET B N 1
ATOM 1402 C CA . MET B 1 33 ? 2.316 12.07 -0.151 1 90.62 33 MET B CA 1
ATOM 1403 C C . MET B 1 33 ? 3.396 11.711 -1.167 1 90.62 33 MET B C 1
ATOM 1405 O O . MET B 1 33 ? 4.188 10.797 -0.943 1 90.62 33 MET B O 1
ATOM 1409 N N . THR B 1 34 ? 3.355 12.484 -2.234 1 88.5 34 THR B N 1
ATOM 1410 C CA . THR B 1 34 ? 4.48 12.375 -3.156 1 88.5 34 THR B CA 1
ATOM 1411 C C . THR B 1 34 ? 5.613 13.305 -2.74 1 88.5 34 THR B C 1
ATOM 1413 O O . THR B 1 34 ? 5.414 14.211 -1.922 1 88.5 34 THR B O 1
ATOM 1416 N N . GLU B 1 35 ? 6.68 13.07 -3.352 1 86.69 35 GLU B N 1
ATOM 1417 C CA . GLU B 1 35 ? 7.797 13.969 -3.104 1 86.69 35 GLU B CA 1
ATOM 1418 C C . GLU B 1 35 ? 7.441 15.406 -3.475 1 86.69 35 GLU B C 1
ATOM 1420 O O . GLU B 1 35 ? 7.742 16.344 -2.725 1 86.69 35 GLU B O 1
ATOM 1425 N N . ALA B 1 36 ? 6.734 15.492 -4.5 1 83.88 36 ALA B N 1
ATOM 1426 C CA . ALA B 1 36 ? 6.363 16.828 -4.988 1 83.88 36 ALA B CA 1
ATOM 1427 C C . ALA B 1 36 ? 5.434 17.531 -4.004 1 83.88 36 ALA B C 1
ATOM 1429 O O . ALA B 1 36 ? 5.629 18.703 -3.691 1 83.88 36 ALA B O 1
ATOM 1430 N N . SER B 1 37 ? 4.52 16.859 -3.48 1 85 37 SER B N 1
ATOM 1431 C CA . SER B 1 37 ? 3.555 17.469 -2.572 1 85 37 SER B CA 1
ATOM 1432 C C . SER B 1 37 ? 4.188 17.766 -1.218 1 85 37 SER B C 1
ATOM 1434 O O . SER B 1 37 ? 3.895 18.797 -0.608 1 85 37 SER B O 1
ATOM 1436 N N . ALA B 1 38 ? 5.035 16.891 -0.782 1 86 38 ALA B N 1
ATOM 1437 C CA . ALA B 1 38 ? 5.703 17.094 0.5 1 86 38 ALA B CA 1
ATOM 1438 C C . ALA B 1 38 ? 6.605 18.328 0.458 1 86 38 ALA B C 1
ATOM 1440 O O . ALA B 1 38 ? 6.75 19.031 1.459 1 86 38 ALA B O 1
ATOM 1441 N N . MET B 1 39 ? 7.074 18.578 -0.707 1 84.56 39 MET B N 1
ATOM 1442 C CA . MET B 1 39 ? 8.078 19.625 -0.842 1 84.56 39 MET B CA 1
ATOM 1443 C C . MET B 1 39 ? 7.426 20.969 -1.162 1 84.56 39 MET B C 1
ATOM 1445 O O . MET B 1 39 ? 8.078 22.016 -1.105 1 84.56 39 MET B O 1
ATOM 1449 N N . LEU B 1 40 ? 6.188 20.984 -1.488 1 81.62 40 LEU B N 1
ATOM 1450 C CA . LEU B 1 40 ? 5.508 22.234 -1.811 1 81.62 40 LEU B CA 1
ATOM 1451 C C . LEU B 1 40 ? 5.5 23.172 -0.61 1 81.62 40 LEU B C 1
ATOM 1453 O O . LEU B 1 40 ? 5.805 24.359 -0.745 1 81.62 40 LEU B O 1
ATOM 1457 N N . LEU B 1 41 ? 5.168 22.688 0.512 1 81.12 41 LEU B N 1
ATOM 1458 C CA . LEU B 1 41 ? 5.207 23.422 1.772 1 81.12 41 LEU B CA 1
ATOM 1459 C C . LEU B 1 41 ? 5.789 22.547 2.887 1 81.12 41 LEU B C 1
ATOM 1461 O O . LEU B 1 41 ? 5.07 22.125 3.793 1 81.12 41 LEU B O 1
ATOM 1465 N N . PRO B 1 42 ? 7.066 22.406 2.832 1 84.69 42 PRO B N 1
ATOM 1466 C CA . PRO B 1 42 ? 7.707 21.422 3.697 1 84.69 42 PRO B CA 1
ATOM 1467 C C . PRO B 1 42 ? 7.516 21.719 5.18 1 84.69 42 PRO B C 1
ATOM 1469 O O . PRO B 1 42 ? 7.305 20.797 5.98 1 84.69 42 PRO B O 1
ATOM 1472 N N . GLU B 1 43 ? 7.52 22.984 5.531 1 85.19 43 GLU B N 1
ATOM 1473 C CA . GLU B 1 43 ? 7.383 23.328 6.945 1 85.19 43 GLU B CA 1
ATOM 1474 C C . GLU B 1 43 ? 5.988 23 7.465 1 85.19 43 GLU B C 1
ATOM 1476 O O . GLU B 1 43 ? 5.84 22.5 8.586 1 85.19 43 GLU B O 1
ATOM 1481 N N . ILE B 1 44 ? 5.09 23.25 6.652 1 85.12 44 ILE B N 1
ATOM 1482 C CA . ILE B 1 44 ? 3.705 22.984 7.027 1 85.12 44 ILE B CA 1
ATOM 1483 C C . ILE B 1 44 ? 3.477 21.469 7.105 1 85.12 44 ILE B C 1
ATOM 1485 O O . ILE B 1 44 ? 2.816 20.984 8.023 1 85.12 44 ILE B O 1
ATOM 1489 N N . THR B 1 45 ? 4.027 20.797 6.168 1 87.69 45 THR B N 1
ATOM 1490 C CA . THR B 1 45 ? 3.896 19.344 6.125 1 87.69 45 THR B CA 1
ATOM 1491 C C . THR B 1 45 ? 4.531 18.719 7.363 1 87.69 45 THR B C 1
ATOM 1493 O O . THR B 1 45 ? 3.926 17.84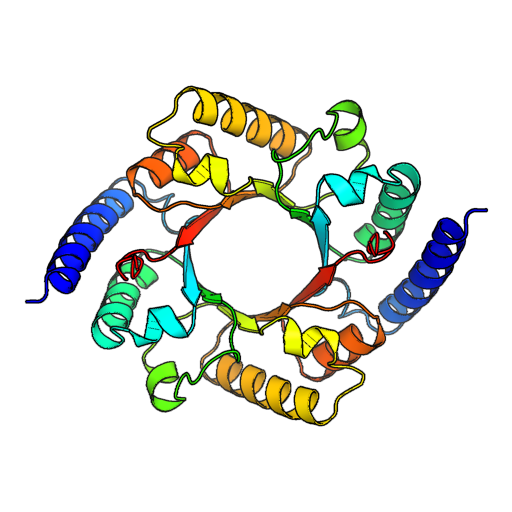4 8 1 87.69 45 THR B O 1
ATOM 1496 N N . VAL B 1 46 ? 5.656 19.156 7.75 1 90 46 VAL B N 1
ATOM 1497 C CA . VAL B 1 46 ? 6.367 18.625 8.906 1 90 46 VAL B CA 1
ATOM 1498 C C . VAL B 1 46 ? 5.562 18.891 10.18 1 90 46 VAL B C 1
ATOM 1500 O O . VAL B 1 46 ? 5.43 18 11.031 1 90 46 VAL B O 1
ATOM 1503 N N . ARG B 1 47 ? 5.047 20.062 10.258 1 88.88 47 ARG B N 1
ATOM 1504 C CA . ARG B 1 47 ? 4.234 20.406 11.422 1 88.88 47 ARG B CA 1
ATOM 1505 C C . ARG B 1 47 ? 3.002 19.516 11.508 1 88.88 47 ARG B C 1
ATOM 1507 O O . ARG B 1 47 ? 2.654 19.016 12.586 1 88.88 47 ARG B O 1
ATOM 1514 N N . PHE B 1 48 ? 2.443 19.375 10.43 1 90.19 48 PHE B N 1
ATOM 1515 C CA . PHE B 1 48 ? 1.271 18.516 10.352 1 90.19 48 PHE B CA 1
ATOM 1516 C C . PHE B 1 48 ? 1.607 17.094 10.805 1 90.19 48 PHE B C 1
ATOM 1518 O O . PHE B 1 48 ? 0.908 16.516 11.648 1 90.19 48 PHE B O 1
ATOM 1525 N N . MET B 1 49 ? 2.623 16.578 10.328 1 92.81 49 MET B N 1
ATOM 1526 C CA . MET B 1 49 ? 3.051 15.219 10.68 1 92.81 49 MET B CA 1
ATOM 1527 C C . MET B 1 49 ? 3.373 15.125 12.172 1 92.81 49 MET B C 1
ATOM 1529 O O . MET B 1 49 ? 2.984 14.156 12.828 1 92.81 49 MET B O 1
ATOM 1533 N N . ALA B 1 50 ? 4.027 16.109 12.672 1 92.88 50 ALA B N 1
ATOM 1534 C CA . ALA B 1 50 ? 4.418 16.125 14.078 1 92.88 50 ALA B CA 1
ATOM 1535 C C . ALA B 1 50 ? 3.193 16.125 14.984 1 92.88 50 ALA B C 1
ATOM 1537 O O . ALA B 1 50 ? 3.229 15.547 16.078 1 92.88 50 ALA B O 1
ATOM 1538 N N . GLU B 1 51 ? 2.191 16.703 14.484 1 91.75 51 GLU B N 1
ATOM 1539 C CA . GLU B 1 51 ? 0.958 16.781 15.258 1 91.75 51 GLU B CA 1
ATOM 1540 C C . GLU B 1 51 ? 0.17 15.477 15.188 1 91.75 51 GLU B C 1
ATOM 1542 O O . GLU B 1 51 ? -0.42 15.047 16.172 1 91.75 51 GLU B O 1
ATOM 1547 N N . MET B 1 52 ? 0.146 14.867 14.086 1 92.69 52 MET B N 1
ATOM 1548 C CA . MET B 1 52 ? -0.778 13.766 13.836 1 92.69 52 MET B CA 1
ATOM 1549 C C . MET B 1 52 ? -0.119 12.422 14.133 1 92.69 52 MET B C 1
ATOM 1551 O O . MET B 1 52 ? -0.79 11.477 14.555 1 92.69 52 MET B O 1
ATOM 1555 N N . GLN B 1 53 ? 1.15 12.289 13.953 1 93.56 53 GLN B N 1
ATOM 1556 C CA . GLN B 1 53 ? 1.845 11.008 14.078 1 93.56 53 GLN B CA 1
ATOM 1557 C C . GLN B 1 53 ? 1.729 10.453 15.492 1 93.56 53 GLN B C 1
ATOM 1559 O O . GLN B 1 53 ? 1.444 9.273 15.68 1 93.56 53 GLN B O 1
ATOM 1564 N N . PRO B 1 54 ? 1.882 11.305 16.516 1 94.06 54 PRO B N 1
ATOM 1565 C CA . PRO B 1 54 ? 1.751 10.773 17.875 1 94.06 54 PRO B CA 1
ATOM 1566 C C . PRO B 1 54 ? 0.343 10.266 18.188 1 94.06 54 PRO B C 1
ATOM 1568 O O . PRO B 1 54 ? 0.145 9.516 19.141 1 94.06 54 PRO B O 1
ATOM 157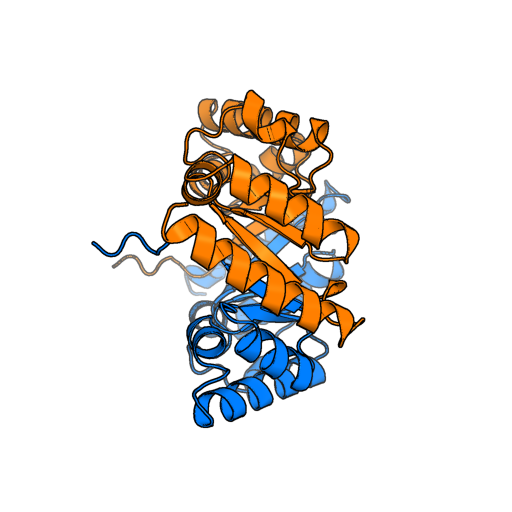1 N N . LYS B 1 55 ? -0.56 10.695 17.375 1 94.44 55 LYS B N 1
ATOM 1572 C CA . LYS B 1 55 ? -1.938 10.258 17.578 1 94.44 55 LYS B CA 1
ATOM 1573 C C . LYS B 1 55 ? -2.178 8.898 16.938 1 94.44 55 LYS B C 1
ATOM 1575 O O . LYS B 1 55 ? -3.242 8.297 17.109 1 94.44 55 LYS B O 1
ATOM 1580 N N . GLY B 1 56 ? -1.228 8.438 16.156 1 95.31 56 GLY B N 1
ATOM 1581 C CA . GLY B 1 56 ? -1.319 7.102 15.594 1 95.31 56 GLY B CA 1
ATOM 1582 C C . GLY B 1 56 ? -1.459 7.102 14.086 1 95.31 56 GLY B C 1
ATOM 1583 O O . GLY B 1 56 ? -1.512 6.039 13.461 1 95.31 56 GLY B O 1
ATOM 1584 N N . VAL B 1 57 ? -1.53 8.297 13.453 1 95.25 57 VAL B N 1
ATOM 1585 C CA . VAL B 1 57 ? -1.63 8.406 12 1 95.25 57 VAL B CA 1
ATOM 1586 C C . VAL B 1 57 ? -0.292 8.039 11.367 1 95.25 57 VAL B C 1
ATOM 1588 O O . VAL B 1 57 ? 0.766 8.453 11.844 1 95.25 57 VAL B O 1
ATOM 1591 N N . ALA B 1 58 ? -0.375 7.246 10.352 1 96.75 58 ALA B N 1
ATOM 1592 C CA . ALA B 1 58 ? 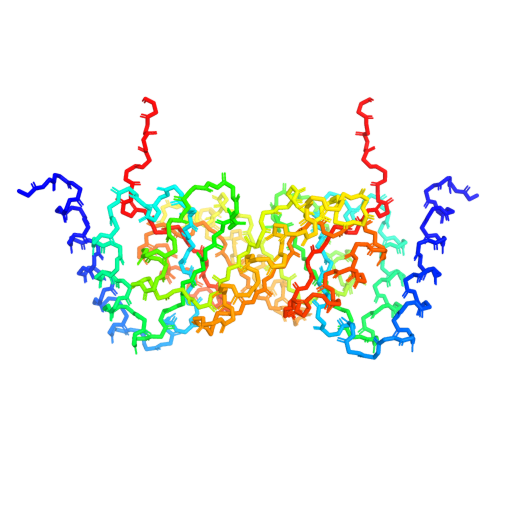0.841 6.891 9.625 1 96.75 58 ALA B CA 1
ATOM 1593 C C . ALA B 1 58 ? 0.986 7.727 8.359 1 96.75 58 ALA B C 1
ATOM 1595 O O . ALA B 1 58 ? -0.012 8.094 7.734 1 96.75 58 ALA B O 1
ATOM 1596 N N . PHE B 1 59 ? 2.244 7.949 8.008 1 95.75 59 PHE B N 1
ATOM 1597 C CA . PHE B 1 59 ? 2.547 8.727 6.816 1 95.75 59 PHE B CA 1
ATOM 1598 C C . PHE B 1 59 ? 3.428 7.934 5.859 1 95.75 59 PHE B C 1
ATOM 1600 O O . PHE B 1 59 ? 4.422 7.336 6.273 1 95.75 59 PHE B O 1
ATOM 1607 N N . ALA B 1 60 ? 3.016 7.945 4.617 1 96.06 60 ALA B N 1
ATOM 1608 C CA . ALA B 1 60 ? 3.764 7.227 3.586 1 96.06 60 ALA B CA 1
ATOM 1609 C C . ALA B 1 60 ? 4.219 8.172 2.48 1 96.06 60 ALA B C 1
ATOM 1611 O O . ALA B 1 60 ? 3.447 9.023 2.021 1 96.06 60 ALA B O 1
ATOM 1612 N N . LEU B 1 61 ? 5.484 8.039 2.117 1 93.56 61 LEU B N 1
ATOM 1613 C CA . LEU B 1 61 ? 6.008 8.766 0.961 1 93.56 61 LEU B CA 1
ATOM 1614 C C . LEU B 1 61 ? 5.941 7.898 -0.293 1 93.56 61 LEU B C 1
ATOM 1616 O O . LEU B 1 61 ? 6.621 6.871 -0.382 1 93.56 61 LEU B O 1
ATOM 1620 N N . ASP B 1 62 ? 5.172 8.375 -1.217 1 91.62 62 ASP B N 1
ATOM 1621 C CA . ASP B 1 62 ? 5.012 7.66 -2.479 1 91.62 62 ASP B CA 1
ATOM 1622 C C . ASP B 1 62 ? 5.965 8.203 -3.541 1 91.62 62 ASP B C 1
ATOM 1624 O O . ASP B 1 62 ? 6.473 9.32 -3.418 1 91.62 62 ASP B O 1
ATOM 1628 N N . ASP B 1 63 ? 6.273 7.371 -4.535 1 91.69 63 ASP B N 1
ATOM 1629 C CA . ASP B 1 63 ? 7.164 7.727 -5.637 1 91.69 63 ASP B CA 1
ATOM 1630 C C . ASP B 1 63 ? 8.508 8.227 -5.113 1 91.69 63 ASP B C 1
ATOM 1632 O O . ASP B 1 63 ? 9.062 9.195 -5.641 1 91.69 63 ASP B O 1
ATOM 1636 N N . PHE B 1 64 ? 8.977 7.617 -4.082 1 93.81 64 PHE B N 1
ATOM 1637 C CA . PHE B 1 64 ? 10.266 7.992 -3.518 1 93.81 64 PHE B CA 1
ATOM 1638 C C . PHE B 1 64 ? 11.383 7.781 -4.535 1 93.81 64 PHE B C 1
ATOM 1640 O O . PHE B 1 64 ? 11.547 6.68 -5.062 1 93.81 64 PHE B O 1
ATOM 1647 N N . GLY B 1 65 ? 12.008 8.766 -4.91 1 92.12 65 GLY B N 1
ATOM 1648 C CA . GLY B 1 65 ? 13.062 8.742 -5.91 1 92.12 65 GLY B CA 1
ATOM 1649 C C . GLY B 1 65 ? 12.68 9.43 -7.203 1 92.12 65 GLY B C 1
ATOM 1650 O O . GLY B 1 65 ? 13.523 9.648 -8.07 1 92.12 65 GLY B O 1
ATOM 1651 N N . ALA B 1 66 ? 11.438 9.789 -7.398 1 88.5 66 ALA B N 1
ATOM 1652 C CA . ALA B 1 66 ? 10.961 10.383 -8.641 1 88.5 66 ALA B CA 1
ATOM 1653 C C . ALA B 1 66 ? 11.297 11.867 -8.711 1 88.5 66 ALA B C 1
ATOM 1655 O O . ALA B 1 66 ? 11.211 12.484 -9.773 1 88.5 66 ALA B O 1
ATOM 1656 N N . GLY B 1 67 ? 11.523 12.398 -7.652 1 82.56 67 GLY B N 1
ATOM 1657 C CA . GLY B 1 67 ? 11.812 13.828 -7.59 1 82.56 67 GLY B CA 1
ATOM 1658 C C . GLY B 1 67 ? 13.078 14.148 -6.816 1 82.56 67 GLY B C 1
ATOM 1659 O O . GLY B 1 67 ? 14.047 13.391 -6.867 1 82.56 67 GLY B O 1
ATOM 1660 N N . ALA B 1 68 ? 13.047 15.422 -6.332 1 73.94 68 ALA B N 1
ATOM 1661 C CA . ALA B 1 68 ? 14.25 15.914 -5.664 1 73.94 68 ALA B CA 1
ATOM 1662 C C . ALA B 1 68 ? 13.977 16.203 -4.188 1 73.94 68 ALA B C 1
ATOM 1664 O O . ALA B 1 68 ? 13.844 17.359 -3.787 1 73.94 68 ALA B O 1
ATOM 1665 N N . ILE B 1 69 ? 13.727 15.055 -3.539 1 69 69 ILE B N 1
ATOM 1666 C CA . ILE B 1 69 ? 13.617 15.32 -2.107 1 69 69 ILE B CA 1
ATOM 1667 C C . ILE B 1 69 ? 15.016 15.453 -1.504 1 69 69 ILE B C 1
ATOM 1669 O O . ILE B 1 69 ? 15.875 14.594 -1.721 1 69 69 ILE B O 1
ATOM 1673 N N . ALA B 1 70 ? 15.273 16.672 -0.998 1 65.88 70 ALA B N 1
ATOM 1674 C CA . ALA B 1 70 ? 16.594 16.906 -0.406 1 65.88 70 ALA B CA 1
ATOM 1675 C C . ALA B 1 70 ? 16.75 16.125 0.898 1 65.88 70 ALA B C 1
ATOM 1677 O O . ALA B 1 70 ? 15.781 15.961 1.653 1 65.88 70 ALA B O 1
ATOM 1678 N N . LEU B 1 71 ? 17.875 15.477 1.026 1 70.12 71 LEU B N 1
ATOM 1679 C CA . LEU B 1 71 ? 18.234 14.742 2.238 1 70.12 71 LEU B CA 1
ATOM 1680 C C . LEU B 1 71 ? 17.984 15.594 3.479 1 70.12 71 LEU B C 1
ATOM 1682 O O . LEU B 1 71 ? 17.531 15.094 4.508 1 70.12 71 LEU B O 1
ATOM 1686 N N . THR B 1 72 ? 18.328 16.906 3.318 1 71.94 72 THR B N 1
ATOM 1687 C CA . THR B 1 72 ? 18.219 17.812 4.453 1 71.94 72 THR B CA 1
ATOM 1688 C C . THR B 1 72 ? 16.781 17.953 4.918 1 71.94 72 THR B C 1
ATOM 1690 O O . THR B 1 72 ? 16.516 18.062 6.113 1 71.94 72 THR B O 1
ATOM 1693 N N . HIS B 1 73 ? 15.914 17.781 3.994 1 77.81 73 HIS B N 1
ATOM 1694 C CA . HIS B 1 73 ? 14.508 17.891 4.344 1 77.81 73 HIS B CA 1
ATOM 1695 C C . HIS B 1 73 ? 13.938 16.562 4.809 1 77.81 73 HIS B C 1
ATOM 1697 O O . HIS B 1 73 ? 12.992 16.516 5.594 1 77.81 73 HIS B O 1
ATOM 1703 N N . MET B 1 74 ? 14.562 15.5 4.398 1 80.56 74 MET B N 1
ATOM 1704 C CA . MET B 1 74 ? 14.055 14.172 4.73 1 80.56 74 MET B CA 1
ATOM 1705 C C . MET B 1 74 ? 14.109 13.93 6.234 1 80.56 74 MET B C 1
ATOM 1707 O O . MET B 1 74 ? 13.211 13.305 6.801 1 80.56 74 MET B O 1
ATOM 1711 N N . LYS B 1 75 ? 15.062 14.578 6.871 1 83.5 75 LYS B N 1
ATOM 1712 C CA . LYS B 1 75 ? 15.258 14.375 8.305 1 83.5 75 LYS B CA 1
ATOM 1713 C C . LYS B 1 75 ? 14.125 15 9.109 1 83.5 75 LYS B C 1
ATOM 1715 O O . LYS B 1 75 ? 13.844 14.578 10.234 1 83.5 75 LYS B O 1
ATOM 1720 N N . ASP B 1 76 ? 13.578 15.992 8.523 1 89.19 76 ASP B N 1
ATOM 1721 C CA . ASP B 1 76 ? 12.531 16.719 9.234 1 89.19 76 ASP B CA 1
ATOM 1722 C C . ASP B 1 76 ? 11.18 16.047 9.062 1 89.19 76 ASP B C 1
ATOM 1724 O O . ASP B 1 76 ? 10.297 16.188 9.914 1 89.19 76 ASP B O 1
ATOM 1728 N N . PHE B 1 77 ? 11.094 15.328 8.031 1 91.31 77 PHE B N 1
ATOM 1729 C CA . PHE B 1 77 ? 9.828 14.648 7.773 1 91.31 77 PHE B CA 1
ATOM 1730 C C . PHE B 1 77 ? 9.688 13.414 8.648 1 91.31 77 PHE B C 1
ATOM 1732 O O . PHE B 1 77 ? 10.688 12.828 9.07 1 91.31 77 PHE B O 1
ATOM 1739 N N . LEU B 1 78 ? 8.43 13.023 8.906 1 93.44 78 LEU B N 1
ATOM 1740 C CA . LEU B 1 78 ? 8.148 11.891 9.781 1 93.44 78 LEU B CA 1
ATOM 1741 C C . LEU B 1 78 ? 7.379 10.805 9.031 1 93.44 78 LEU B C 1
ATOM 1743 O O . LEU B 1 78 ? 6.332 10.352 9.5 1 93.44 78 LEU B O 1
ATOM 1747 N N . PHE B 1 79 ? 7.961 10.398 7.992 1 94.75 79 PHE B N 1
ATOM 1748 C CA . PHE B 1 79 ? 7.348 9.297 7.258 1 94.75 79 PHE B CA 1
ATOM 1749 C C . PHE B 1 79 ? 7.566 7.973 7.98 1 94.75 79 PHE B C 1
ATOM 1751 O O . PHE B 1 79 ? 8.648 7.723 8.516 1 94.75 79 PHE B O 1
ATOM 1758 N N . ASP B 1 80 ? 6.543 7.184 7.957 1 96.56 80 ASP B N 1
ATOM 1759 C CA . ASP B 1 80 ? 6.637 5.84 8.523 1 96.56 80 ASP B CA 1
ATOM 1760 C C . ASP B 1 80 ? 7.117 4.832 7.48 1 96.56 80 ASP B C 1
ATOM 1762 O O . ASP B 1 80 ? 7.754 3.836 7.82 1 96.56 80 ASP B O 1
ATOM 1766 N N . LEU B 1 81 ? 6.801 5.156 6.242 1 96.25 81 LEU B N 1
ATOM 1767 C CA . LEU B 1 81 ? 7.227 4.273 5.16 1 96.25 81 LEU B CA 1
ATOM 1768 C C . LEU B 1 81 ? 7.438 5.062 3.869 1 96.25 81 LEU B C 1
ATOM 1770 O O . LEU B 1 81 ? 6.879 6.148 3.701 1 96.25 81 LEU B O 1
ATOM 1774 N N . VAL B 1 82 ? 8.312 4.492 2.996 1 96.06 82 VAL B N 1
ATOM 1775 C CA . VAL B 1 82 ? 8.555 5.062 1.675 1 96.06 82 VAL B CA 1
ATOM 1776 C C . VAL B 1 82 ? 8.352 3.988 0.606 1 96.06 82 VAL B C 1
ATOM 1778 O O . VAL B 1 82 ? 8.656 2.814 0.833 1 96.06 82 VAL B O 1
ATOM 1781 N N . LYS B 1 83 ? 7.797 4.383 -0.422 1 96.75 83 LYS B N 1
ATOM 1782 C CA . LYS B 1 83 ? 7.625 3.531 -1.595 1 96.75 83 LYS B CA 1
ATOM 1783 C C . LYS B 1 83 ? 8.508 3.998 -2.75 1 96.75 83 LYS B C 1
ATOM 1785 O O . LYS B 1 83 ? 8.227 5.023 -3.375 1 96.75 83 LYS B O 1
ATOM 1790 N N . VAL B 1 84 ? 9.484 3.174 -2.971 1 96.56 84 VAL B N 1
ATOM 1791 C CA . VAL B 1 84 ? 10.398 3.514 -4.055 1 96.56 84 VAL B CA 1
ATOM 1792 C C . VAL B 1 84 ? 9.672 3.41 -5.395 1 96.56 84 VAL B C 1
ATOM 1794 O O . VAL B 1 84 ? 8.969 2.434 -5.648 1 96.56 84 VAL B O 1
ATOM 1797 N N . ASP B 1 85 ? 9.891 4.422 -6.215 1 94.62 85 ASP B N 1
ATOM 1798 C CA . ASP B 1 85 ? 9.203 4.531 -7.5 1 94.62 85 ASP B CA 1
ATOM 1799 C C . ASP B 1 85 ? 9.398 3.266 -8.336 1 94.62 85 ASP B C 1
ATOM 1801 O O . ASP B 1 85 ? 10.516 2.746 -8.438 1 94.62 85 ASP B O 1
ATOM 1805 N N . ARG B 1 86 ? 8.328 2.881 -9.023 1 94.12 86 ARG B N 1
ATOM 1806 C CA . ARG B 1 86 ? 8.305 1.62 -9.758 1 94.12 86 ARG B CA 1
ATOM 1807 C C . ARG B 1 86 ? 9.297 1.64 -10.914 1 94.12 86 ARG B C 1
ATOM 1809 O O . ARG B 1 86 ? 9.766 0.588 -11.359 1 94.12 86 ARG B O 1
ATOM 1816 N N . ARG B 1 87 ? 9.633 2.789 -11.391 1 93.56 87 ARG B N 1
ATOM 1817 C CA . ARG B 1 87 ? 10.555 2.861 -12.523 1 93.56 87 ARG B CA 1
ATOM 1818 C C . ARG B 1 87 ? 11.906 2.264 -12.172 1 93.56 87 ARG B C 1
ATOM 1820 O O . ARG B 1 87 ? 12.602 1.72 -13.039 1 93.56 87 ARG B O 1
ATOM 1827 N N . PHE B 1 88 ? 12.258 2.314 -10.922 1 95.12 88 PHE B N 1
ATOM 1828 C CA . PHE B 1 88 ? 13.539 1.762 -10.492 1 95.12 88 PHE B CA 1
ATOM 1829 C C . PHE B 1 88 ? 13.43 0.26 -10.266 1 95.12 88 PHE B C 1
ATOM 1831 O O . PHE B 1 88 ? 14.352 -0.492 -10.57 1 95.12 88 PHE B O 1
ATOM 1838 N N . GLY B 1 89 ? 12.297 -0.226 -9.766 1 94.69 89 GLY B N 1
ATOM 1839 C CA . GLY B 1 89 ? 12.086 -1.64 -9.5 1 94.69 89 GLY B CA 1
ATOM 1840 C C . GLY B 1 89 ? 12 -2.479 -10.766 1 94.69 89 GLY B C 1
ATOM 1841 O O . GLY B 1 89 ? 12.508 -3.602 -10.805 1 94.69 89 GLY B O 1
ATOM 1842 N N . ARG B 1 90 ? 11.477 -1.928 -11.766 1 92.75 90 ARG B N 1
ATOM 1843 C CA . ARG B 1 90 ? 11.25 -2.645 -13.016 1 92.75 90 ARG B CA 1
ATOM 1844 C C . ARG B 1 90 ? 12.57 -3.008 -13.688 1 92.75 90 ARG B C 1
ATOM 1846 O O . ARG B 1 90 ? 12.664 -4.031 -14.367 1 92.75 90 ARG B O 1
ATOM 1853 N N . THR B 1 91 ? 13.523 -2.143 -13.469 1 94.38 91 THR B N 1
ATOM 1854 C CA . THR B 1 91 ? 14.789 -2.35 -14.164 1 94.38 91 THR B CA 1
ATOM 1855 C C . THR B 1 91 ? 15.898 -2.666 -13.164 1 94.38 91 THR B C 1
ATOM 1857 O O . THR B 1 91 ? 17.078 -2.547 -13.484 1 94.38 91 THR B O 1
ATOM 1860 N N . LEU B 1 92 ? 15.523 -3.045 -12.008 1 95.19 92 LEU B N 1
ATOM 1861 C CA . LEU B 1 92 ? 16.484 -3.213 -10.93 1 95.19 92 LEU B CA 1
ATOM 1862 C C . LEU B 1 92 ? 17.484 -4.316 -11.258 1 95.19 92 LEU B C 1
ATOM 1864 O O . LEU B 1 92 ? 18.641 -4.27 -10.82 1 95.19 92 LEU B O 1
ATOM 1868 N N . ASP B 1 93 ? 17.062 -5.27 -12.047 1 93.31 93 ASP B N 1
ATOM 1869 C CA . ASP B 1 93 ? 17.938 -6.387 -12.391 1 93.31 93 ASP B CA 1
ATOM 1870 C C . ASP B 1 93 ? 18.812 -6.047 -13.602 1 93.31 93 ASP B C 1
ATOM 1872 O O . ASP B 1 93 ? 19.844 -6.672 -13.82 1 93.31 93 ASP B O 1
ATOM 1876 N N . ALA B 1 94 ? 18.5 -5.102 -14.305 1 94.62 94 ALA B N 1
ATOM 1877 C CA . ALA B 1 94 ? 19.141 -4.891 -15.594 1 94.62 94 ALA B CA 1
ATOM 1878 C C . ALA B 1 94 ? 19.938 -3.586 -15.602 1 94.62 94 ALA B C 1
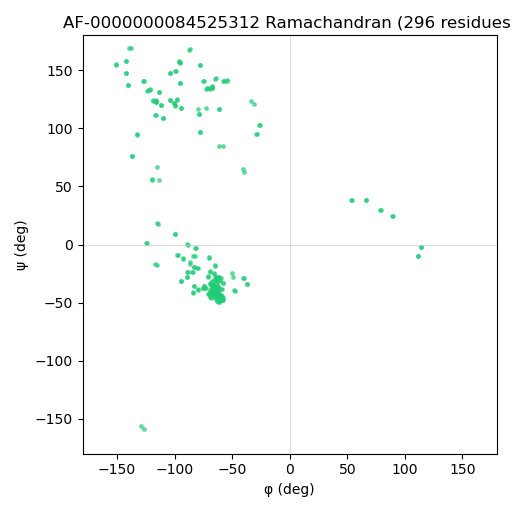ATOM 1880 O O . ALA B 1 94 ? 20.781 -3.365 -16.484 1 94.62 94 ALA B O 1
ATOM 1881 N N . SER B 1 95 ? 19.688 -2.686 -14.68 1 96.31 95 SER B N 1
ATOM 1882 C CA . SER B 1 95 ? 20.328 -1.373 -14.664 1 96.31 95 SER B CA 1
ATOM 1883 C C . SER B 1 95 ? 21.188 -1.192 -13.422 1 96.31 95 SER B C 1
ATOM 1885 O O . SER B 1 95 ? 20.672 -0.979 -12.328 1 96.31 95 SER B O 1
ATOM 1887 N N . ALA B 1 96 ? 22.484 -1.136 -13.633 1 95.56 96 ALA B N 1
ATOM 1888 C CA . ALA B 1 96 ? 23.406 -0.873 -12.531 1 95.56 96 ALA B CA 1
ATOM 1889 C C . ALA B 1 96 ? 23.156 0.502 -11.914 1 95.56 96 ALA B C 1
ATOM 1891 O O . ALA B 1 96 ? 23.25 0.677 -10.703 1 95.56 96 ALA B O 1
ATOM 1892 N N . ASP B 1 97 ? 22.828 1.388 -12.758 1 95.38 97 ASP B N 1
ATOM 1893 C CA . ASP B 1 97 ? 22.531 2.734 -12.281 1 95.38 97 ASP B CA 1
ATOM 1894 C C . ASP B 1 97 ? 21.312 2.725 -11.359 1 95.38 97 ASP B C 1
ATOM 1896 O O . ASP B 1 97 ? 21.328 3.354 -10.297 1 95.38 97 ASP B O 1
ATOM 1900 N N . ASP B 1 98 ? 20.344 2.012 -11.703 1 96.06 98 ASP B N 1
ATOM 1901 C CA . ASP B 1 98 ? 19.141 1.93 -10.867 1 96.06 98 ASP B CA 1
ATOM 1902 C C . ASP B 1 98 ? 19.438 1.222 -9.547 1 96.06 98 ASP B C 1
ATOM 1904 O O . ASP B 1 98 ? 18.875 1.575 -8.508 1 96.06 98 ASP B O 1
ATOM 1908 N N . GLN B 1 99 ? 20.297 0.282 -9.594 1 97.12 99 GLN B N 1
ATOM 1909 C CA . GLN B 1 99 ? 20.688 -0.393 -8.367 1 97.12 99 GLN B CA 1
ATOM 1910 C C . GLN B 1 99 ? 21.359 0.574 -7.398 1 97.12 99 GLN B C 1
ATOM 1912 O O . GLN B 1 99 ? 21.094 0.547 -6.195 1 97.12 99 GLN B O 1
ATOM 1917 N N . VAL B 1 100 ? 22.172 1.423 -7.945 1 95.94 100 VAL B N 1
ATOM 1918 C CA . VAL B 1 100 ? 22.875 2.402 -7.125 1 95.94 100 VAL B CA 1
ATOM 1919 C C . VAL B 1 100 ? 21.875 3.389 -6.523 1 95.94 100 VAL B C 1
ATOM 1921 O O . VAL B 1 100 ? 21.953 3.705 -5.336 1 95.94 100 VAL B O 1
ATOM 1924 N N . VAL B 1 101 ? 21 3.812 -7.32 1 94.56 101 VAL B N 1
ATOM 1925 C CA . VAL B 1 101 ? 20 4.777 -6.863 1 94.56 101 VAL B CA 1
ATOM 1926 C C . VAL B 1 101 ? 19.141 4.152 -5.77 1 94.56 101 VAL B C 1
ATOM 1928 O O . VAL B 1 101 ? 18.969 4.734 -4.695 1 94.56 101 VAL B O 1
ATOM 1931 N N . VAL B 1 102 ? 18.625 2.92 -5.984 1 97.06 102 VAL B N 1
ATOM 1932 C CA . VAL B 1 102 ? 17.766 2.258 -5.012 1 97.06 102 VAL B CA 1
ATOM 1933 C C . VAL B 1 102 ? 18.547 1.997 -3.723 1 97.06 102 VAL B C 1
ATOM 1935 O O . VAL B 1 102 ? 18.016 2.193 -2.623 1 97.06 102 VAL B O 1
ATOM 1938 N N . ALA B 1 103 ? 19.766 1.636 -3.871 1 97.25 103 ALA B N 1
ATOM 1939 C CA . ALA B 1 103 ? 20.594 1.424 -2.688 1 97.25 103 ALA B CA 1
ATOM 1940 C C . ALA B 1 103 ? 20.688 2.697 -1.853 1 97.25 103 ALA B C 1
ATOM 1942 O O . ALA B 1 103 ? 20.578 2.652 -0.625 1 97.25 103 ALA B O 1
ATOM 1943 N N . ALA B 1 104 ? 20.906 3.768 -2.492 1 94.31 104 ALA B N 1
ATOM 1944 C CA . ALA B 1 104 ? 21 5.051 -1.802 1 94.31 104 ALA B CA 1
ATOM 1945 C C . ALA B 1 104 ? 19.672 5.418 -1.132 1 94.31 104 ALA B C 1
ATOM 1947 O O . ALA B 1 104 ? 19.656 5.84 0.027 1 94.31 104 ALA B O 1
ATOM 1948 N N . LEU B 1 105 ? 18.625 5.254 -1.844 1 94.62 105 LEU B N 1
ATOM 1949 C CA . LEU B 1 105 ? 17.312 5.578 -1.309 1 94.62 105 LEU B CA 1
ATOM 1950 C C . LEU B 1 105 ? 16.984 4.727 -0.084 1 94.62 105 LEU B C 1
ATOM 1952 O O . LEU B 1 105 ? 16.516 5.242 0.932 1 94.62 105 LEU B O 1
ATOM 1956 N N . LEU B 1 106 ? 17.25 3.438 -0.174 1 96.69 106 LEU B N 1
ATOM 1957 C CA . LEU B 1 106 ? 16.984 2.525 0.932 1 96.69 106 LEU B CA 1
ATOM 1958 C C . LEU B 1 106 ? 17.859 2.854 2.133 1 96.69 106 LEU B C 1
ATOM 1960 O O . LEU B 1 106 ? 17.406 2.783 3.277 1 96.69 106 LEU B O 1
ATOM 1964 N N . SER B 1 107 ? 19.078 3.254 1.89 1 95.25 107 SER B N 1
ATOM 1965 C CA . SER B 1 107 ? 19.984 3.643 2.965 1 95.25 107 SER B CA 1
ATOM 1966 C C . SER B 1 107 ? 19.469 4.879 3.699 1 95.25 107 SER B C 1
ATOM 1968 O O . SER B 1 107 ? 19.484 4.922 4.93 1 95.25 107 SER B O 1
ATOM 1970 N N . ILE B 1 108 ? 19.031 5.805 2.93 1 92.38 108 ILE B N 1
ATOM 1971 C CA . ILE B 1 108 ? 18.469 7.023 3.506 1 92.38 108 ILE B CA 1
ATOM 1972 C C . ILE B 1 108 ? 17.25 6.676 4.359 1 92.38 108 ILE B C 1
ATOM 1974 O O . ILE B 1 108 ? 17.141 7.121 5.504 1 92.38 108 ILE B O 1
ATOM 1978 N N . ALA B 1 109 ? 16.359 5.918 3.842 1 94.38 109 ALA B N 1
ATOM 1979 C CA . ALA B 1 109 ? 15.141 5.527 4.555 1 94.38 109 ALA B CA 1
ATOM 1980 C C . ALA B 1 109 ? 15.477 4.805 5.852 1 94.38 109 ALA B C 1
ATOM 1982 O O . ALA B 1 109 ? 14.875 5.078 6.895 1 94.38 109 ALA B O 1
ATOM 1983 N N . ARG B 1 110 ? 16.391 3.908 5.82 1 94.12 110 ARG B N 1
ATOM 1984 C CA . ARG B 1 110 ? 16.781 3.137 6.996 1 94.12 110 ARG B CA 1
ATOM 1985 C C . ARG B 1 110 ? 17.359 4.039 8.078 1 94.12 110 ARG B C 1
ATOM 1987 O O . ARG B 1 110 ? 17.109 3.844 9.266 1 94.12 110 ARG B O 1
ATOM 1994 N N . GLN B 1 111 ? 18.156 4.965 7.656 1 91.31 111 GLN B N 1
ATOM 1995 C CA . GLN B 1 111 ? 18.75 5.898 8.602 1 91.31 111 GLN B CA 1
ATOM 1996 C C . GLN B 1 111 ? 17.672 6.645 9.391 1 91.31 111 GLN B C 1
ATOM 1998 O O . GLN B 1 111 ? 17.859 6.953 10.57 1 91.31 111 GLN B O 1
ATOM 2003 N N . PHE B 1 112 ? 16.625 6.852 8.711 1 90.88 112 PHE B N 1
ATOM 2004 C CA . PHE B 1 112 ? 15.555 7.59 9.367 1 90.88 112 PHE B CA 1
ATOM 2005 C C . PHE B 1 112 ? 14.477 6.637 9.875 1 90.88 112 PHE B C 1
ATOM 2007 O O . PHE B 1 112 ? 13.359 7.059 10.18 1 90.88 112 PHE B O 1
ATOM 2014 N N . GLU B 1 113 ? 14.711 5.328 9.836 1 94.19 113 GLU B N 1
ATOM 2015 C CA . GLU B 1 113 ? 13.906 4.266 10.422 1 94.19 113 GLU B CA 1
ATOM 2016 C C . GLU B 1 113 ? 12.547 4.16 9.734 1 94.19 113 GLU B C 1
ATOM 2018 O O . GLU B 1 113 ? 11.516 4.02 10.398 1 94.19 113 GLU B O 1
ATOM 2023 N N . MET B 1 114 ? 12.586 4.336 8.5 1 95.69 114 MET B N 1
ATOM 2024 C CA . MET B 1 114 ? 11.383 4.191 7.684 1 95.69 114 MET B CA 1
ATOM 2025 C C . MET B 1 114 ? 11.289 2.789 7.086 1 95.69 114 MET B C 1
ATOM 2027 O O . MET B 1 114 ? 12.305 2.215 6.688 1 95.69 114 MET B O 1
ATOM 2031 N N . PHE B 1 115 ? 10.055 2.219 7.09 1 97.81 115 PHE B N 1
ATOM 2032 C CA . PHE B 1 115 ? 9.812 0.976 6.371 1 97.81 115 PHE B CA 1
ATOM 2033 C C . PHE B 1 115 ? 9.922 1.189 4.867 1 97.81 115 PHE B C 1
ATOM 2035 O O . PHE B 1 115 ? 9.422 2.182 4.336 1 97.81 115 PHE B O 1
ATOM 2042 N N . THR B 1 116 ? 10.602 0.27 4.148 1 98.06 116 THR B N 1
ATOM 2043 C CA . THR B 1 116 ? 10.883 0.491 2.732 1 98.06 116 THR B CA 1
ATOM 2044 C C . THR B 1 116 ? 10.125 -0.515 1.869 1 98.06 116 THR B C 1
ATOM 2046 O O . THR B 1 116 ? 10.125 -1.714 2.154 1 98.06 116 THR B O 1
ATOM 2049 N N . VAL B 1 117 ? 9.461 0.014 0.868 1 98 117 VAL B N 1
ATOM 2050 C CA . VAL B 1 117 ? 8.797 -0.783 -0.16 1 98 117 VAL B CA 1
ATOM 2051 C C . VAL B 1 117 ? 9.406 -0.478 -1.525 1 98 117 VAL B C 1
ATOM 2053 O O . VAL B 1 117 ? 9.461 0.682 -1.942 1 98 117 VAL B O 1
ATOM 2056 N N . VAL B 1 118 ? 9.867 -1.472 -2.184 1 97.75 118 VAL B N 1
ATOM 2057 C CA . VAL B 1 118 ? 10.289 -1.305 -3.57 1 97.75 118 VAL B CA 1
ATOM 2058 C C . VAL B 1 118 ? 9.195 -1.799 -4.508 1 97.75 118 VAL B C 1
ATOM 2060 O O . VAL B 1 118 ? 8.828 -2.979 -4.484 1 97.75 118 VAL B O 1
ATOM 2063 N N . GLN B 1 119 ? 8.727 -0.867 -5.32 1 96.5 119 GLN B N 1
ATOM 2064 C CA . GLN B 1 119 ? 7.621 -1.178 -6.219 1 96.5 119 GLN B CA 1
ATOM 2065 C C . GLN B 1 119 ? 8.133 -1.562 -7.605 1 96.5 119 GLN B C 1
ATOM 2067 O O . GLN B 1 119 ? 9.281 -1.291 -7.949 1 96.5 119 GLN B O 1
ATOM 2072 N N . GLY B 1 120 ? 7.305 -2.283 -8.328 1 94.44 120 GLY B N 1
ATOM 2073 C CA . GLY B 1 120 ? 7.602 -2.564 -9.727 1 94.44 120 GLY B CA 1
ATOM 2074 C C . GLY B 1 120 ? 8.422 -3.824 -9.914 1 94.44 120 GLY B C 1
ATOM 2075 O O . GLY B 1 120 ? 9.133 -3.963 -10.914 1 94.44 120 GLY B O 1
ATOM 2076 N N . ILE B 1 121 ? 8.336 -4.699 -8.984 1 94.31 121 ILE B N 1
ATOM 2077 C CA . ILE B 1 121 ? 9.07 -5.957 -9.07 1 94.31 121 ILE B CA 1
ATOM 2078 C C . ILE B 1 121 ? 8.328 -6.914 -10.008 1 94.31 121 ILE B C 1
ATOM 2080 O O . ILE B 1 121 ? 7.266 -7.434 -9.664 1 94.31 121 ILE B O 1
ATOM 2084 N N . GLU B 1 122 ? 8.945 -7.215 -11.18 1 89.44 122 GLU B N 1
ATOM 2085 C CA . GLU B 1 122 ? 8.234 -7.996 -12.188 1 89.44 122 GLU B CA 1
ATOM 2086 C C . GLU B 1 122 ? 9.023 -9.242 -12.57 1 89.44 122 GLU B C 1
ATOM 2088 O O . GLU B 1 122 ? 8.609 -9.992 -13.461 1 89.44 122 GLU B O 1
ATOM 2093 N N . SER B 1 123 ? 10.172 -9.445 -11.945 1 90.12 123 SER B N 1
ATOM 2094 C CA . SER B 1 123 ? 10.992 -10.633 -12.172 1 90.12 123 SER B CA 1
ATOM 2095 C C . SER B 1 123 ? 11.641 -11.117 -10.883 1 90.12 123 SER B C 1
ATOM 2097 O O . SER B 1 123 ? 11.781 -10.344 -9.93 1 90.12 123 SER B O 1
ATOM 2099 N N . VAL B 1 124 ? 11.977 -12.328 -10.898 1 91.5 124 VAL B N 1
ATOM 2100 C CA . VAL B 1 124 ? 12.664 -12.898 -9.75 1 91.5 124 VAL B CA 1
ATOM 2101 C C . VAL B 1 124 ? 14.023 -12.227 -9.57 1 91.5 124 VAL B C 1
ATOM 2103 O O . VAL B 1 124 ? 14.461 -11.984 -8.438 1 91.5 124 VAL B O 1
ATOM 2106 N N . ALA B 1 125 ? 14.633 -11.953 -10.672 1 93.5 125 ALA B N 1
ATOM 2107 C CA . ALA B 1 125 ? 15.93 -11.281 -10.602 1 93.5 125 ALA B CA 1
ATOM 2108 C C . ALA B 1 125 ? 15.805 -9.906 -9.953 1 93.5 125 ALA B C 1
ATOM 2110 O O . ALA B 1 125 ? 16.656 -9.516 -9.156 1 93.5 125 ALA B O 1
ATOM 2111 N N . ALA B 1 126 ? 14.82 -9.203 -10.273 1 95.12 126 ALA B N 1
ATOM 2112 C CA . ALA B 1 126 ? 14.578 -7.902 -9.648 1 95.12 126 ALA B CA 1
ATOM 2113 C C . ALA B 1 126 ? 14.266 -8.062 -8.164 1 95.12 126 ALA B C 1
ATOM 2115 O O . ALA B 1 126 ? 14.742 -7.281 -7.332 1 95.12 126 ALA B O 1
ATOM 2116 N N . ALA B 1 127 ? 13.469 -9.102 -7.855 1 95.06 127 ALA B N 1
ATOM 2117 C CA . ALA B 1 127 ? 13.156 -9.391 -6.461 1 95.06 127 ALA B CA 1
ATOM 2118 C C . ALA B 1 127 ? 14.422 -9.688 -5.664 1 95.06 127 ALA B C 1
ATOM 2120 O O . ALA B 1 127 ? 14.594 -9.188 -4.551 1 95.06 127 ALA B O 1
ATOM 2121 N N . ASP B 1 128 ? 15.203 -10.438 -6.266 1 95.56 128 ASP B N 1
ATOM 2122 C CA . ASP B 1 128 ? 16.453 -10.82 -5.617 1 95.56 128 ASP B CA 1
ATOM 2123 C C . ASP B 1 128 ? 17.344 -9.602 -5.391 1 95.56 128 ASP B C 1
ATOM 2125 O O . ASP B 1 128 ? 17.938 -9.453 -4.32 1 95.56 128 ASP B O 1
ATOM 2129 N N . ALA B 1 129 ? 17.469 -8.758 -6.355 1 96.5 129 ALA B N 1
ATOM 2130 C CA . ALA B 1 129 ? 18.25 -7.535 -6.23 1 96.5 129 ALA B CA 1
ATOM 2131 C C . ALA B 1 129 ? 17.734 -6.656 -5.102 1 96.5 129 ALA B C 1
ATOM 2133 O O . ALA B 1 129 ? 18.5 -6.156 -4.277 1 96.5 129 ALA B O 1
ATOM 2134 N N . ALA B 1 130 ? 16.453 -6.445 -5.051 1 97.44 130 ALA B N 1
ATOM 2135 C CA . ALA B 1 130 ? 15.844 -5.629 -4.012 1 97.44 130 ALA B CA 1
ATOM 2136 C C . ALA B 1 130 ? 16.062 -6.234 -2.631 1 97.44 130 ALA B C 1
ATOM 2138 O O . ALA B 1 130 ? 16.328 -5.516 -1.664 1 97.44 130 ALA B O 1
ATOM 2139 N N . ARG B 1 131 ? 15.898 -7.516 -2.555 1 96.62 131 ARG B N 1
ATOM 2140 C CA . ARG B 1 131 ? 16.141 -8.234 -1.306 1 96.62 131 ARG B CA 1
ATOM 2141 C C . ARG B 1 131 ? 17.578 -8.039 -0.83 1 96.62 131 ARG B C 1
ATOM 2143 O O . ARG B 1 131 ? 17.812 -7.77 0.35 1 96.62 131 ARG B O 1
ATOM 2150 N N . ASP B 1 132 ? 18.484 -8.172 -1.743 1 96.06 132 ASP B N 1
ATOM 2151 C CA . ASP B 1 132 ? 19.906 -8.023 -1.43 1 96.06 132 ASP B CA 1
ATOM 2152 C C . ASP B 1 132 ? 20.203 -6.613 -0.918 1 96.06 132 ASP B C 1
ATOM 2154 O O . ASP B 1 132 ? 21.094 -6.426 -0.082 1 96.06 132 ASP B O 1
ATOM 2158 N N . LEU B 1 133 ? 19.469 -5.691 -1.402 1 96.94 133 LEU B N 1
ATOM 2159 C CA . LEU B 1 133 ? 19.641 -4.309 -0.969 1 96.94 133 LEU B CA 1
ATOM 2160 C C . LEU B 1 133 ? 18.922 -4.062 0.354 1 96.94 133 LEU B C 1
ATOM 2162 O O . LEU B 1 133 ? 18.891 -2.932 0.845 1 96.94 133 LEU B O 1
ATOM 2166 N N . ALA B 1 134 ? 18.219 -5.055 0.89 1 96.19 134 ALA B N 1
ATOM 2167 C CA . ALA B 1 134 ? 17.625 -5.086 2.225 1 96.19 134 ALA B CA 1
ATOM 2168 C C . ALA B 1 134 ? 16.312 -4.297 2.266 1 96.19 134 ALA B C 1
ATOM 2170 O O . ALA B 1 134 ? 15.992 -3.682 3.281 1 96.19 134 ALA B O 1
ATOM 2171 N N . ALA B 1 135 ? 15.656 -4.277 1.119 1 98 135 ALA B N 1
ATOM 2172 C CA . ALA B 1 135 ? 14.305 -3.736 1.146 1 98 135 ALA B CA 1
ATOM 2173 C C . ALA B 1 135 ? 13.422 -4.508 2.125 1 98 135 ALA B C 1
ATOM 2175 O O . ALA B 1 135 ? 13.508 -5.734 2.211 1 98 135 ALA B O 1
ATOM 2176 N N . ASP B 1 136 ? 12.57 -3.812 2.842 1 98.06 136 ASP B N 1
ATOM 2177 C CA . ASP B 1 136 ? 11.688 -4.469 3.805 1 98.06 136 ASP B CA 1
ATOM 2178 C C . ASP B 1 136 ? 10.555 -5.211 3.1 1 98.06 136 ASP B C 1
ATOM 2180 O O . ASP B 1 136 ? 10.102 -6.25 3.576 1 98.06 136 ASP B O 1
ATOM 2184 N N . CYS B 1 137 ? 10.086 -4.621 2.012 1 97.94 137 CYS B N 1
ATOM 2185 C CA . CYS B 1 137 ? 8.953 -5.16 1.272 1 97.94 137 CYS B CA 1
ATOM 2186 C C . CYS B 1 137 ? 9.164 -5.023 -0.231 1 97.94 137 CYS B C 1
ATOM 2188 O O . CYS B 1 137 ? 9.648 -3.994 -0.703 1 97.94 137 CYS B O 1
ATOM 2190 N N . LEU B 1 138 ? 8.812 -6.066 -0.906 1 97.38 138 LEU B N 1
ATOM 2191 C CA . LEU B 1 138 ? 8.852 -6.121 -2.363 1 97.38 138 LEU B CA 1
ATOM 2192 C C . LEU B 1 138 ? 7.449 -6.195 -2.947 1 97.38 138 LEU B C 1
ATOM 2194 O O . LEU B 1 138 ? 6.676 -7.094 -2.605 1 97.38 138 LEU B O 1
ATOM 2198 N N . GLN B 1 139 ? 7.16 -5.254 -3.705 1 95.94 139 GLN B N 1
ATOM 2199 C CA . GLN B 1 139 ? 5.824 -5.211 -4.293 1 95.94 139 GLN B CA 1
ATOM 2200 C C . GLN B 1 139 ? 5.891 -5.336 -5.812 1 95.94 139 GLN B C 1
ATOM 2202 O O . GLN B 1 139 ? 6.605 -4.578 -6.473 1 95.94 139 GLN B O 1
ATOM 2207 N N . GLY B 1 140 ? 5.188 -6.359 -6.34 1 92.5 140 GLY B N 1
ATOM 2208 C CA . GLY B 1 140 ? 5.207 -6.594 -7.777 1 92.5 140 GLY B CA 1
ATOM 2209 C C . GLY B 1 140 ? 3.85 -6.973 -8.336 1 92.5 140 GLY B C 1
ATOM 2210 O O . GLY B 1 140 ? 2.859 -7.016 -7.605 1 92.5 140 GLY B O 1
ATOM 2211 N N . PHE B 1 141 ? 3.877 -6.941 -9.727 1 75.06 141 PHE B N 1
ATOM 2212 C CA . PHE B 1 141 ? 2.662 -7.32 -10.438 1 75.06 141 PHE B CA 1
ATOM 2213 C C . PHE B 1 141 ? 2.732 -8.773 -10.891 1 75.06 141 PHE B C 1
ATOM 2215 O O . PHE B 1 141 ? 3.807 -9.266 -11.242 1 75.06 141 PHE B O 1
ATOM 2222 N N . HIS B 1 142 ? 1.688 -9.523 -10.469 1 62.78 142 HIS B N 1
ATOM 2223 C CA . HIS B 1 142 ? 1.634 -10.852 -11.07 1 62.78 142 HIS B CA 1
ATOM 2224 C C . HIS B 1 142 ? 1.484 -10.766 -12.586 1 62.78 142 HIS B C 1
ATOM 2226 O O . HIS B 1 142 ? 0.484 -10.242 -13.086 1 62.78 142 HIS B O 1
ATOM 2232 N N . VAL B 1 143 ? 2.637 -10.609 -13.328 1 51.19 143 VAL B N 1
ATOM 2233 C CA . VAL B 1 143 ? 2.799 -10.578 -14.781 1 51.19 143 VAL B CA 1
ATOM 2234 C C . VAL B 1 143 ? 2.09 -11.773 -15.406 1 51.19 143 VAL B C 1
ATOM 2236 O O . VAL B 1 143 ? 2.154 -11.969 -16.625 1 51.19 143 VAL B O 1
ATOM 2239 N N . GLY B 1 144 ? 1.828 -12.867 -14.828 1 47.81 144 GLY B N 1
ATOM 2240 C CA . GLY B 1 144 ? 1.425 -13.797 -15.875 1 47.81 144 GLY B CA 1
ATOM 2241 C C . GLY B 1 144 ? 0.611 -13.141 -16.969 1 47.81 144 GLY B C 1
ATOM 2242 O O . GLY B 1 144 ? 0.27 -13.781 -17.969 1 47.81 144 GLY B O 1
ATOM 2243 N N . VAL B 1 145 ? -0.227 -12.156 -16.797 1 44.41 145 VAL B N 1
ATOM 2244 C CA . VAL B 1 145 ? -1.1 -11.75 -17.906 1 44.41 145 VAL B CA 1
ATOM 2245 C C . VAL B 1 145 ? -0.31 -10.914 -18.906 1 44.41 145 VAL B C 1
ATOM 2247 O O . VAL B 1 145 ? 0.263 -9.883 -18.547 1 44.41 145 VAL B O 1
ATOM 2250 N N . PRO B 1 146 ? 0.15 -11.5 -19.906 1 39.09 146 PRO B N 1
ATOM 2251 C CA . PRO B 1 146 ? 0.747 -10.734 -21 1 39.09 146 PRO B CA 1
ATOM 2252 C C . PRO B 1 146 ? 0.199 -9.312 -21.094 1 39.09 146 PRO B C 1
ATOM 2254 O O . PRO B 1 146 ? -0.968 -9.078 -20.781 1 39.09 146 PRO B O 1
ATOM 2257 N N . ARG B 1 147 ? 0.95 -8.32 -20.625 1 39.06 147 ARG B N 1
ATOM 2258 C CA . ARG B 1 147 ? 0.48 -7.008 -21.062 1 39.06 147 ARG B CA 1
ATOM 2259 C C . ARG B 1 147 ? -0.217 -7.094 -22.406 1 39.06 147 ARG B C 1
ATOM 2261 O O . ARG B 1 147 ? 0.311 -7.691 -23.359 1 39.06 147 ARG B O 1
ATOM 2268 N N . LEU B 1 148 ? -1.521 -7.215 -22.469 1 33.78 148 LEU B N 1
ATOM 2269 C CA . LEU B 1 148 ? -2.084 -7.008 -23.797 1 33.78 148 LEU B CA 1
ATOM 2270 C C . LEU B 1 148 ? -1.379 -5.859 -24.516 1 33.78 148 LEU B C 1
ATOM 2272 O O . LEU B 1 148 ? -1.443 -4.711 -24.062 1 33.78 148 LEU B O 1
ATOM 2276 N N . SER B 1 149 ? -0.164 -5.961 -24.766 1 29.33 149 SER B N 1
ATOM 2277 C CA . SER B 1 149 ? 0.219 -4.996 -25.797 1 29.33 149 SER B CA 1
ATOM 2278 C C . SER B 1 149 ? -0.907 -4.781 -26.797 1 29.33 149 SER B C 1
ATOM 2280 O O . SER B 1 149 ? -1.514 -5.746 -27.266 1 29.33 149 SER B O 1
ATOM 2282 N N . PRO B 1 150 ? -1.303 -3.488 -26.922 1 30.78 150 PRO B N 1
ATOM 2283 C CA . PRO B 1 150 ? -1.942 -3.424 -28.234 1 30.78 150 PRO B CA 1
ATOM 2284 C C . PRO B 1 150 ? -1.089 -4.051 -29.328 1 30.78 150 PRO B C 1
ATOM 2286 O O . PRO B 1 150 ? 0.136 -4.125 -29.203 1 30.78 150 PRO B O 1
#

Radius of gyration: 19.89 Å; Cα contacts (8 Å, |Δi|>4): 491; chains: 2; bounding box: 49×59×48 Å